Protein AF-0000000076761115 (afdb_homodimer)

Radius of gyration: 20.24 Å; Cα contacts (8 Å, |Δi|>4): 901; chains: 2; bounding box: 53×52×50 Å

InterPro domains:
  IPR000086 NUDIX hydrolase domain [PF00293] (43-155)
  IPR000086 NUDIX hydrolase domain [PS51462] (39-169)
  IPR015797 NUDIX hydrolase-like domain superfamily [SSF55811] (6-174)

pLDDT: mean 96.89, std 3.59, range [75.25, 99.0]

Nearest PDB structures (foldseek):
  5c7q-assembly1_B  TM=9.692E-01  e=3.432E-21  Bdellovibrio bacteriovorus HD100
  5c8l-assembly1_B  TM=9.651E-01  e=1.031E-20  Bdellovibrio bacteriovorus HD100
  8wv3-assembly1_A  TM=9.131E-01  e=1.092E-20  Bacillus methanolicus
  8wv3-assembly1_H  TM=9.300E-01  e=1.658E-19  Bacillus methanolicus
  8wv3-assembly1_E  TM=8.693E-01  e=1.756E-19  Bacillus methanolicus

Sequence (362 aa):
MHLQEKTTGSEKTYQGKVFYVTRDTAELEDGKEVQRDVVHHSGGVCVVPLTEKGTVLMVKQFRYPMQQVTLEIPAGKLEAGEDPADCGRRELREEAGRTCGKYTPLGKLFPTPAYDTEVIHMYLAQELSAPEAQDLDDGEFLDVTELPLEQAVQMVMDGEIPDAKTQIALLKTYVLLQKEQMHLQEKTTGSEKTYQGKVFYVTRDTAELEDGKEVQRDVVHHSGGVCVVPLTEKGTVLMVKQFRYPMQQVTLEIPAGKLEAGEDPADCGRRELREEAGRTCGKYTPLGKLFPTPAYDTEVIHMYLAQELSAPEAQDLDDGEFLDVTELPLEQAVQMVMDGEIPDAKTQIALLKTYVLLQKEQ

Foldseek 3Di:
DPPDKDWPDWDFDADDDFWTWIWTWIQDPVGDIDIAIAIEGQAKEFEFEAEPVQKTKWKWFQDVVVRDTAIAGFMDGDDVPDDRQVRHQVSCCQGFVKHADDKAWLAWDDPCVRHYPYIYTYIYGYRIDPGHDHHDDVPGDIDMDMDHLVVQQVCLVVVRHPDDNRNSNSVSVVVVVVVVD/DPPDKDWPDWDFDADDDFWTWIWTWIQDPVGDIDIAIAIEGQAKEFEFEAEPVQKTKWKWFQDVVVRDTAIAGFMDGDDVPDDRQVRHQVSCCQGFVKHADDKAWLAWDDPCVRHYPYIYTYIYGYRIDPGHDHHDDVPGDIDMDMDHLVVQQVCLVVVRHPDDNRNSNSVSVVVVVVVVD

Solvent-accessible surface area (backbone atoms only — not comparable to full-atom values): 18797 Å² total; per-residue (Å²): 107,84,66,46,68,45,78,80,44,75,41,82,71,44,81,53,93,75,37,34,31,32,50,26,34,30,31,40,63,87,64,50,75,43,80,42,62,31,40,42,40,76,25,29,23,30,32,45,40,34,43,93,88,50,28,29,51,29,30,39,34,50,24,69,51,65,72,41,69,44,60,34,44,37,53,47,72,45,54,93,90,54,54,60,70,59,49,29,51,52,28,34,27,23,61,67,7,29,53,60,75,41,78,43,80,61,39,52,31,23,45,49,41,83,30,28,44,36,42,34,38,34,32,38,31,28,64,52,49,73,83,48,73,61,57,66,58,90,91,56,65,70,46,71,46,75,44,46,44,70,55,54,44,47,36,34,66,70,44,70,30,34,43,33,67,39,40,38,53,47,48,50,51,52,52,55,54,60,72,74,104,106,85,65,46,69,46,78,78,43,76,40,82,72,44,81,54,93,74,37,34,30,30,49,27,35,29,31,41,63,87,64,50,74,43,78,45,60,32,39,43,41,77,25,29,24,30,33,45,41,34,42,94,86,50,29,28,50,29,30,39,34,49,24,68,50,66,72,42,69,42,59,36,44,35,53,45,72,46,54,91,90,54,54,60,69,59,49,29,52,51,27,33,27,23,62,67,6,29,54,60,74,40,78,42,81,60,39,53,30,24,44,50,40,82,32,29,44,36,42,35,38,34,32,38,31,28,63,52,48,71,82,48,74,62,55,68,56,90,91,57,67,71,45,72,48,74,44,45,44,70,57,54,44,47,35,34,68,71,44,71,28,34,43,33,67,38,40,39,54,48,48,50,51,52,53,54,56,60,70,75,104

Structure (mmCIF, N/CA/C/O backbone):
data_AF-0000000076761115-model_v1
#
loop_
_entity.id
_entity.type
_entity.pdbx_description
1 polymer 'Nudix-type nucleoside diphosphatase, YffH/AdpP family'
#
loop_
_atom_site.group_PDB
_atom_site.id
_atom_site.type_symbol
_atom_site.label_atom_id
_atom_site.label_alt_id
_atom_site.label_comp_id
_atom_site.label_asym_id
_atom_site.label_entity_id
_atom_site.label_seq_id
_atom_site.pdbx_PDB_ins_code
_atom_site.Cartn_x
_atom_site.Cartn_y
_atom_site.Cartn_z
_atom_site.occupancy
_atom_site.B_iso_or_equiv
_atom_site.auth_seq_id
_atom_site.auth_comp_id
_atom_site.auth_asym_id
_atom_site.auth_atom_id
_atom_site.pdbx_PDB_model_num
ATOM 1 N N . MET A 1 1 ? -15.984 3.711 24.391 1 75.62 1 MET A N 1
ATOM 2 C CA . MET A 1 1 ? -14.547 3.838 24.156 1 75.62 1 MET A CA 1
ATOM 3 C C . MET A 1 1 ? -14.266 4.621 22.891 1 75.62 1 MET A C 1
ATOM 5 O O . MET A 1 1 ? -15 4.504 21.906 1 75.62 1 MET A O 1
ATOM 9 N N . HIS A 1 2 ? -13.477 5.637 22.844 1 89.19 2 HIS A N 1
ATOM 10 C CA . HIS A 1 2 ? -13.195 6.551 21.75 1 89.19 2 HIS A CA 1
ATOM 11 C C . HIS A 1 2 ? -12.281 5.902 20.703 1 89.19 2 HIS A C 1
ATOM 13 O O . HIS A 1 2 ? -11.281 5.281 21.062 1 89.19 2 HIS A O 1
ATOM 19 N N . LEU A 1 3 ? -12.719 5.973 19.406 1 92.12 3 LEU A N 1
ATOM 20 C CA . LEU A 1 3 ? -11.992 5.367 18.297 1 92.12 3 LEU A CA 1
ATOM 21 C C . LEU A 1 3 ? -11.859 3.861 18.484 1 92.12 3 LEU A C 1
ATOM 23 O O . LEU A 1 3 ? -10.75 3.322 18.469 1 92.12 3 LEU A O 1
ATOM 27 N N . GLN A 1 4 ? -12.938 3.262 18.609 1 92.56 4 GLN A N 1
ATOM 28 C CA . GLN A 1 4 ? -13.031 1.81 18.719 1 92.56 4 GLN A CA 1
ATOM 29 C C . GLN A 1 4 ? -14.359 1.304 18.156 1 92.56 4 GLN A C 1
ATOM 31 O O . GLN A 1 4 ? -15.383 1.971 18.281 1 92.56 4 GLN A O 1
ATOM 36 N N . GLU A 1 5 ? -14.312 0.176 17.531 1 94.56 5 GLU A N 1
ATOM 37 C CA . GLU A 1 5 ? -15.5 -0.55 17.094 1 94.56 5 GLU A CA 1
ATOM 38 C C . GLU A 1 5 ? -15.523 -1.963 17.672 1 94.56 5 GLU A C 1
ATOM 40 O O . GLU A 1 5 ? -14.484 -2.619 17.766 1 94.56 5 GLU A O 1
ATOM 45 N N . LYS A 1 6 ? -16.656 -2.379 18.047 1 95.25 6 LYS A N 1
ATOM 46 C CA . LYS A 1 6 ? -16.812 -3.732 18.562 1 95.25 6 LYS A CA 1
ATOM 47 C C . LYS A 1 6 ? -17.469 -4.648 17.547 1 95.25 6 LYS A C 1
ATOM 49 O O . LYS A 1 6 ? -18.531 -4.328 17 1 95.25 6 LYS A O 1
ATOM 54 N N . THR A 1 7 ? -16.859 -5.777 17.266 1 96.81 7 THR A N 1
ATOM 55 C CA . THR A 1 7 ? -17.469 -6.777 16.391 1 96.81 7 THR A CA 1
ATOM 56 C C . THR A 1 7 ? -18.578 -7.531 17.125 1 96.81 7 THR A C 1
ATOM 58 O O . THR A 1 7 ? -18.344 -8.117 18.188 1 96.81 7 THR A O 1
ATOM 61 N N . THR A 1 8 ? -19.734 -7.535 16.594 1 97.5 8 THR A N 1
ATOM 62 C CA . THR A 1 8 ? -20.859 -8.211 17.234 1 97.5 8 THR A CA 1
ATOM 63 C C . THR A 1 8 ? -21.281 -9.438 16.406 1 97.5 8 THR A C 1
ATOM 65 O O . THR A 1 8 ? -22.078 -10.258 16.875 1 97.5 8 THR A O 1
ATOM 68 N N . GLY A 1 9 ? -20.828 -9.539 15.195 1 97.81 9 GLY A N 1
ATOM 69 C CA . GLY A 1 9 ? -21.078 -10.672 14.32 1 97.81 9 GLY A CA 1
ATOM 70 C C . GLY A 1 9 ? -20.125 -10.742 13.141 1 97.81 9 GLY A C 1
ATOM 71 O O . GLY A 1 9 ? -19.578 -9.727 12.719 1 97.81 9 GLY A O 1
ATOM 72 N N . SER A 1 10 ? -19.906 -11.922 12.68 1 98.06 10 SER A N 1
ATOM 73 C CA . SER A 1 10 ? -19.016 -12.148 11.539 1 98.06 10 SER A CA 1
ATOM 74 C C . SER A 1 10 ? -19.406 -13.398 10.773 1 98.06 10 SER A C 1
ATOM 76 O O . SER A 1 10 ? -19.656 -14.453 11.367 1 98.06 10 SER A O 1
ATOM 78 N N . GLU A 1 11 ? -19.516 -13.188 9.445 1 98 11 GLU A N 1
ATOM 79 C CA . GLU A 1 11 ? -19.844 -14.305 8.57 1 98 11 GLU A CA 1
ATOM 80 C C . GLU A 1 11 ? -18.906 -14.367 7.371 1 98 11 GLU A C 1
ATOM 82 O O . GLU A 1 11 ? -18.734 -13.375 6.664 1 98 11 GLU A O 1
ATOM 87 N N . LYS A 1 12 ? -18.312 -15.57 7.16 1 98.19 12 LYS A N 1
ATOM 88 C CA . LYS A 1 12 ? -17.516 -15.75 5.949 1 98.19 12 LYS A CA 1
ATOM 89 C C . LYS A 1 12 ? -18.406 -15.828 4.715 1 98.19 12 LYS A C 1
ATOM 91 O O . LYS A 1 12 ? -19.203 -16.75 4.578 1 98.19 12 LYS A O 1
ATOM 96 N N . THR A 1 13 ? -18.266 -14.898 3.754 1 97.81 13 THR A N 1
ATOM 97 C CA . THR A 1 13 ? -19.188 -14.773 2.643 1 97.81 13 THR A CA 1
ATOM 98 C C . THR A 1 13 ? -18.516 -15.141 1.324 1 97.81 13 THR A C 1
ATOM 100 O O . THR A 1 13 ? -19.203 -15.375 0.32 1 97.81 13 THR A O 1
ATOM 103 N N . TYR A 1 14 ? -17.219 -15.219 1.281 1 97.62 14 TYR A N 1
ATOM 104 C CA . TYR A 1 14 ? -16.484 -15.586 0.082 1 97.62 14 TYR A CA 1
ATOM 105 C C . TYR A 1 14 ? -15.156 -16.25 0.444 1 97.62 14 TYR A C 1
ATOM 107 O O . TYR A 1 14 ? -14.477 -15.828 1.376 1 97.62 14 TYR A O 1
ATOM 115 N N . GLN A 1 15 ? -14.805 -17.344 -0.252 1 97.31 15 GLN A N 1
ATOM 116 C CA . GLN A 1 15 ? -13.531 -18.047 -0.107 1 97.31 15 GLN A CA 1
ATOM 117 C C . GLN A 1 15 ? -12.789 -18.125 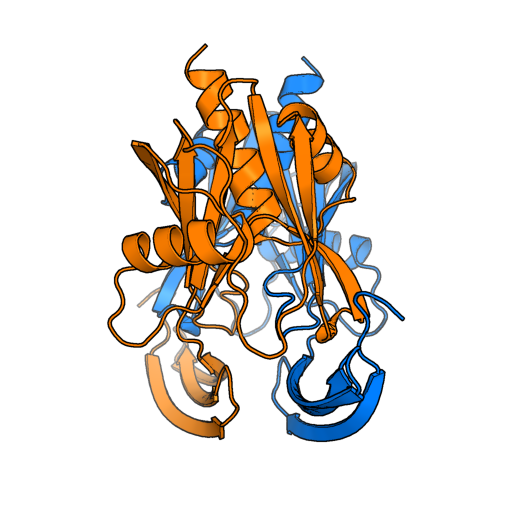-1.437 1 97.31 15 GLN A C 1
ATOM 119 O O . GLN A 1 15 ? -13.203 -18.828 -2.355 1 97.31 15 GLN A O 1
ATOM 124 N N . GLY A 1 16 ? -11.75 -17.328 -1.49 1 95.88 16 GLY A N 1
ATOM 125 C CA . GLY A 1 16 ? -10.883 -17.406 -2.654 1 95.88 16 GLY A CA 1
ATOM 126 C C . GLY A 1 16 ? -9.617 -18.203 -2.406 1 95.88 16 GLY A C 1
ATOM 127 O O . GLY A 1 16 ? -9.469 -18.828 -1.355 1 95.88 16 GLY A O 1
ATOM 128 N N . LYS A 1 17 ? -8.711 -18.219 -3.41 1 92.38 17 LYS A N 1
ATOM 129 C CA . LYS A 1 17 ? -7.461 -18.969 -3.293 1 92.38 17 LYS A CA 1
ATOM 130 C C . LYS A 1 17 ? -6.477 -18.25 -2.375 1 92.38 17 LYS A C 1
ATOM 132 O O . LYS A 1 17 ? -5.781 -18.875 -1.581 1 92.38 17 LYS A O 1
ATOM 137 N N . VAL A 1 18 ? -6.508 -16.891 -2.49 1 93.38 18 VAL A N 1
ATOM 138 C CA . VAL A 1 18 ? -5.441 -16.141 -1.832 1 93.38 18 VAL A CA 1
ATOM 139 C C . VAL A 1 18 ? -6.012 -15.359 -0.657 1 93.38 18 VAL A C 1
ATOM 141 O O . VAL A 1 18 ? -5.273 -14.953 0.244 1 93.38 18 VAL A O 1
ATOM 144 N N . PHE A 1 19 ? -7.348 -15.109 -0.669 1 97.62 19 PHE A N 1
ATOM 145 C CA . PHE A 1 19 ? -8.016 -14.375 0.396 1 97.62 19 PHE A CA 1
ATOM 146 C C . PHE A 1 19 ? -9.453 -14.859 0.576 1 97.62 19 PHE A C 1
ATOM 148 O O . PHE A 1 19 ? -9.977 -15.586 -0.272 1 97.62 19 PHE A O 1
ATOM 155 N N . TYR A 1 20 ? -10.031 -14.508 1.692 1 98.31 20 TYR A N 1
ATOM 156 C CA . TYR A 1 20 ? -11.469 -14.688 1.897 1 98.31 20 TYR A CA 1
ATOM 157 C C . TYR A 1 20 ? -12.102 -13.406 2.436 1 98.31 20 TYR A C 1
ATOM 159 O O . TYR A 1 20 ? -11.406 -12.477 2.834 1 98.31 20 TYR A O 1
ATOM 167 N N . VAL A 1 21 ? -13.445 -13.328 2.344 1 98.75 21 VAL A N 1
ATOM 168 C CA . VAL A 1 21 ? -14.164 -12.125 2.754 1 98.75 21 VAL A CA 1
ATOM 169 C C . VAL A 1 21 ? -15.156 -12.477 3.859 1 98.75 21 VAL A C 1
ATOM 171 O O . VAL A 1 21 ? -15.844 -13.5 3.789 1 98.75 21 VAL A O 1
ATOM 174 N N . THR A 1 22 ? -15.148 -11.656 4.867 1 98.62 22 THR A N 1
ATOM 175 C CA . THR A 1 22 ? -16.219 -11.727 5.859 1 98.62 22 THR A CA 1
ATOM 176 C C . THR A 1 22 ? -17.094 -10.477 5.797 1 98.62 22 THR A C 1
ATOM 178 O O . THR A 1 22 ? -16.625 -9.391 5.453 1 98.62 22 THR A O 1
ATOM 181 N N . ARG A 1 23 ? -18.359 -10.656 6.027 1 98.25 23 ARG A N 1
ATOM 182 C CA . ARG A 1 23 ? -19.297 -9.586 6.34 1 98.25 23 ARG A CA 1
ATOM 183 C C . ARG A 1 23 ? -19.547 -9.5 7.844 1 98.25 23 ARG A C 1
ATOM 185 O O . ARG A 1 23 ? -20.156 -10.398 8.43 1 98.25 23 ARG A O 1
ATOM 192 N N . ASP A 1 24 ? -19.016 -8.453 8.398 1 98.31 24 ASP A N 1
ATOM 193 C CA . ASP A 1 24 ? -19.094 -8.289 9.852 1 98.31 24 ASP A CA 1
ATOM 194 C C . ASP A 1 24 ? -20.141 -7.242 10.227 1 98.31 24 ASP A C 1
ATOM 196 O O . ASP A 1 24 ? -20.484 -6.383 9.414 1 98.31 24 ASP A O 1
ATOM 200 N N . THR A 1 25 ? -20.672 -7.441 11.352 1 98.06 25 THR A N 1
ATOM 201 C CA . THR A 1 25 ? -21.453 -6.395 12.016 1 98.06 25 THR A CA 1
ATOM 202 C C . THR A 1 25 ? -20.641 -5.75 13.133 1 98.06 25 THR A C 1
ATOM 204 O O . THR A 1 25 ? -20.078 -6.445 13.984 1 98.06 25 THR A O 1
ATOM 207 N N . ALA A 1 26 ? -20.531 -4.473 13.086 1 96.75 26 ALA A N 1
ATOM 208 C CA . ALA A 1 26 ? -19.75 -3.734 14.07 1 96.75 26 ALA A CA 1
ATOM 209 C C . ALA A 1 26 ? -20.594 -2.666 14.758 1 96.75 26 ALA A C 1
ATOM 211 O O . ALA A 1 26 ? -21.469 -2.066 14.141 1 96.75 26 ALA A O 1
ATOM 212 N N . GLU A 1 27 ? -20.344 -2.506 16.016 1 96.56 27 GLU A N 1
ATOM 213 C CA . GLU A 1 27 ? -20.922 -1.399 16.781 1 96.56 27 GLU A CA 1
ATOM 214 C C . GLU A 1 27 ? -19.953 -0.225 16.875 1 96.56 27 GLU A C 1
ATOM 216 O O . GLU A 1 27 ? -18.828 -0.375 17.359 1 96.56 27 GLU A O 1
ATOM 221 N N . LEU A 1 28 ? -20.406 0.924 16.391 1 95.38 28 LEU A N 1
ATOM 222 C CA . LEU A 1 28 ? -19.594 2.131 16.422 1 95.38 28 LEU A CA 1
ATOM 223 C C . LEU A 1 28 ? -19.547 2.73 17.828 1 95.38 28 LEU A C 1
ATOM 225 O O . LEU A 1 28 ? -20.203 2.238 18.734 1 95.38 28 LEU A O 1
ATOM 229 N N . GLU A 1 29 ? -18.641 3.705 18 1 92 29 GLU A N 1
ATOM 230 C CA . GLU A 1 29 ? -18.484 4.324 19.312 1 92 29 GLU A CA 1
ATOM 231 C C . GLU A 1 29 ? -19.766 5.016 19.766 1 92 29 GLU A C 1
ATOM 233 O O . GLU A 1 29 ? -20.016 5.148 20.969 1 92 29 GLU A O 1
ATOM 238 N N . ASP A 1 30 ? -20.656 5.383 18.828 1 92.31 30 ASP A N 1
ATOM 239 C CA . ASP A 1 30 ? -21.906 6.059 19.172 1 92.31 30 ASP A CA 1
ATOM 240 C C . ASP A 1 30 ? -23.047 5.055 19.344 1 92.31 30 ASP A C 1
ATOM 242 O O . ASP A 1 30 ? -24.203 5.445 19.516 1 92.31 30 ASP A O 1
ATOM 246 N N . GLY A 1 31 ? -22.719 3.818 19.188 1 92.56 31 GLY A N 1
ATOM 247 C CA . GLY A 1 31 ? -23.703 2.777 19.453 1 92.56 31 GLY A CA 1
ATOM 248 C C . GLY A 1 31 ? -24.375 2.273 18.188 1 92.56 31 GLY A C 1
ATOM 249 O O . GLY A 1 31 ? -25.062 1.241 18.203 1 92.56 31 GLY A O 1
ATOM 250 N N . LYS A 1 32 ? -24.234 2.961 17.047 1 95.12 32 LYS A N 1
ATOM 251 C CA . LYS A 1 32 ? -24.828 2.533 15.789 1 95.12 32 LYS A CA 1
ATOM 252 C C . LYS A 1 32 ? -24.156 1.262 15.266 1 95.12 32 LYS A C 1
ATOM 254 O O . LYS A 1 32 ? -22.953 1.064 15.453 1 95.12 32 LYS A O 1
ATOM 259 N N . GLU A 1 33 ? -25 0.48 14.664 1 96 33 GLU A N 1
ATOM 260 C CA . GLU A 1 33 ? -24.469 -0.726 14.031 1 96 33 GLU A CA 1
ATOM 261 C C . GLU A 1 33 ? -24.219 -0.499 12.547 1 96 33 GLU A C 1
ATOM 263 O O . GLU A 1 33 ? -25.016 0.135 11.859 1 96 33 GLU A O 1
ATOM 268 N N . VAL A 1 34 ? -23.047 -0.995 12.148 1 95.69 34 VAL A N 1
ATOM 269 C CA . VAL A 1 34 ? -22.703 -0.877 10.734 1 95.69 34 VAL A CA 1
ATOM 270 C C . VAL A 1 34 ? -22.172 -2.211 10.219 1 95.69 34 VAL A C 1
ATOM 272 O O . VAL A 1 34 ? -21.797 -3.086 11.008 1 95.69 34 VAL A O 1
ATOM 275 N N . GLN A 1 35 ? -22.297 -2.383 8.945 1 96.44 35 GLN A N 1
ATOM 276 C CA . GLN A 1 35 ? -21.703 -3.535 8.281 1 96.44 35 GLN A CA 1
ATOM 277 C C . GLN A 1 35 ? -20.281 -3.219 7.797 1 96.44 35 GLN A C 1
ATOM 279 O O . GLN A 1 35 ? -20.031 -2.137 7.266 1 96.44 35 GLN A O 1
ATOM 284 N N . ARG A 1 36 ? -19.359 -4.133 8.086 1 97.31 36 ARG A N 1
ATOM 285 C CA . ARG A 1 36 ? -17.984 -4.066 7.602 1 97.31 36 ARG A CA 1
ATOM 286 C C . ARG A 1 36 ? -17.641 -5.266 6.727 1 97.31 36 ARG A C 1
ATOM 288 O O . ARG A 1 36 ? -17.719 -6.41 7.176 1 97.31 36 ARG A O 1
ATOM 295 N N . ASP A 1 37 ? -17.359 -5.016 5.422 1 98.12 37 ASP A N 1
ATOM 296 C CA . ASP A 1 37 ? -16.766 -6.055 4.582 1 98.12 37 ASP A CA 1
ATOM 297 C C . ASP A 1 37 ? -15.242 -6.102 4.758 1 98.12 37 ASP A C 1
ATOM 299 O O . ASP A 1 37 ? -14.555 -5.098 4.566 1 98.12 37 ASP A O 1
ATOM 303 N N . VAL A 1 38 ? -14.742 -7.297 5.117 1 98.69 38 VAL A N 1
ATOM 304 C CA . VAL A 1 38 ? -13.32 -7.402 5.457 1 98.69 38 VAL A CA 1
ATOM 305 C C . VAL A 1 38 ? -12.664 -8.461 4.574 1 98.69 38 VAL A C 1
ATOM 307 O O . VAL A 1 38 ? -13.117 -9.602 4.508 1 98.69 38 VAL A O 1
ATOM 310 N N . VAL A 1 39 ? -11.656 -8.062 3.846 1 98.75 39 VAL A N 1
ATOM 311 C CA . VAL A 1 39 ? -10.781 -8.992 3.143 1 98.75 39 VAL A CA 1
ATOM 312 C C . VAL A 1 39 ? -9.727 -9.539 4.105 1 98.75 39 VAL A C 1
ATOM 314 O O . VAL A 1 39 ? -9.016 -8.766 4.758 1 98.75 39 VAL A O 1
ATOM 317 N N . HIS A 1 40 ? -9.641 -10.844 4.215 1 98.5 40 HIS A N 1
ATOM 318 C CA . HIS A 1 40 ? -8.648 -11.5 5.059 1 98.5 40 HIS A CA 1
ATOM 319 C C . HIS A 1 40 ? -7.551 -12.148 4.223 1 98.5 40 HIS A C 1
ATOM 321 O O . HIS A 1 40 ? -7.836 -12.961 3.34 1 98.5 40 HIS A O 1
ATOM 327 N N . HIS A 1 41 ? -6.379 -11.781 4.441 1 98 41 HIS A N 1
ATOM 328 C CA . HIS A 1 41 ? -5.199 -12.266 3.732 1 98 41 HIS A CA 1
ATOM 329 C C . HIS A 1 41 ? -4.113 -12.703 4.707 1 98 41 HIS A C 1
ATOM 331 O O . HIS A 1 41 ? -3.965 -12.117 5.785 1 98 41 HIS A O 1
ATOM 337 N N . SER A 1 42 ? -3.289 -13.68 4.332 1 96.88 42 SER A N 1
ATOM 338 C CA . SER A 1 42 ? -2.314 -14.281 5.234 1 96.88 42 SER A CA 1
ATOM 339 C C . SER A 1 42 ? -1.097 -13.383 5.418 1 96.88 42 SER A C 1
ATOM 341 O O . SER A 1 42 ? -0.285 -13.602 6.32 1 96.88 42 SER A O 1
ATOM 343 N N . GLY A 1 43 ? -1.021 -12.312 4.605 1 98 43 GLY A N 1
ATOM 344 C CA . GLY A 1 43 ? 0.118 -11.414 4.691 1 98 43 GLY A CA 1
ATOM 345 C C . GLY A 1 43 ? 1.239 -11.781 3.736 1 98 43 GLY A C 1
ATOM 346 O O . GLY A 1 43 ? 1.12 -12.734 2.965 1 98 43 GLY A O 1
ATOM 347 N N . GLY A 1 44 ? 2.236 -10.977 3.707 1 98.5 44 GLY A N 1
ATOM 348 C CA . GLY A 1 44 ? 3.355 -11.195 2.803 1 98.5 44 GLY A CA 1
ATOM 349 C C . GLY A 1 44 ? 4.648 -10.57 3.297 1 98.5 44 GLY A C 1
ATOM 350 O O . GLY A 1 44 ? 4.73 -10.125 4.441 1 98.5 44 GLY A O 1
ATOM 351 N N . VAL A 1 45 ? 5.625 -10.711 2.461 1 98.88 45 VAL A N 1
ATOM 352 C CA . VAL A 1 45 ? 6.953 -10.148 2.699 1 98.88 45 VAL A CA 1
ATOM 353 C C . VAL A 1 45 ? 7.484 -9.523 1.415 1 98.88 45 VAL A C 1
ATOM 355 O O . VAL A 1 45 ? 7.023 -9.844 0.319 1 98.88 45 VAL A O 1
ATOM 358 N N . CYS A 1 46 ? 8.367 -8.555 1.552 1 98.88 46 CYS A N 1
ATOM 359 C CA . CYS A 1 46 ? 9.172 -8.078 0.432 1 98.88 46 CYS A CA 1
ATOM 360 C C . CYS A 1 46 ? 10.594 -7.766 0.876 1 98.88 46 CYS A C 1
ATOM 362 O O . CYS A 1 46 ? 10.844 -7.547 2.062 1 98.88 46 CYS A O 1
ATOM 364 N N . VAL A 1 47 ? 11.508 -7.84 -0.018 1 98.94 47 VAL A N 1
ATOM 365 C CA . VAL A 1 47 ? 12.93 -7.707 0.305 1 98.94 47 VAL A CA 1
ATOM 366 C C . VAL A 1 47 ? 13.602 -6.777 -0.701 1 98.94 47 VAL A C 1
ATOM 368 O O . VAL A 1 47 ? 13.43 -6.934 -1.912 1 98.94 47 VAL A O 1
ATOM 371 N N . VAL A 1 48 ? 14.305 -5.793 -0.218 1 99 48 VAL A N 1
ATOM 372 C CA . VAL A 1 48 ? 15.18 -4.977 -1.054 1 99 48 VAL A CA 1
ATOM 373 C C . VAL A 1 48 ? 16.562 -5.605 -1.125 1 99 48 VAL A C 1
ATOM 375 O O . VAL A 1 48 ? 17.344 -5.5 -0.179 1 99 48 VAL A O 1
ATOM 378 N N . PRO A 1 49 ? 16.875 -6.25 -2.213 1 98.94 49 PRO A N 1
ATOM 379 C CA . PRO A 1 49 ? 18.25 -6.723 -2.377 1 98.94 49 PRO A CA 1
ATOM 380 C C . PRO A 1 49 ? 19.203 -5.625 -2.848 1 98.94 49 PRO A C 1
ATOM 382 O O . PRO A 1 49 ? 19.125 -5.184 -3.996 1 98.94 49 PRO A O 1
ATOM 385 N N . LEU A 1 50 ? 20.078 -5.207 -2.059 1 98.88 50 LEU A N 1
ATOM 386 C CA . LEU A 1 50 ? 21.016 -4.133 -2.361 1 98.88 50 LEU A CA 1
ATOM 387 C C . LEU A 1 50 ? 22.438 -4.676 -2.514 1 98.88 50 LEU A C 1
ATOM 389 O O . LEU A 1 50 ? 22.984 -5.262 -1.577 1 98.88 50 LEU A O 1
ATOM 393 N N . THR A 1 51 ? 23.031 -4.52 -3.662 1 98.5 51 THR A N 1
ATOM 394 C CA . THR A 1 51 ? 24.359 -5.02 -3.941 1 98.5 51 THR A CA 1
ATOM 395 C C . THR A 1 51 ? 25.422 -4.098 -3.346 1 98.5 51 THR A C 1
ATOM 397 O O . THR A 1 51 ? 25.125 -2.975 -2.943 1 98.5 51 THR A O 1
ATOM 400 N N . GLU A 1 52 ? 26.656 -4.516 -3.389 1 97.06 52 GLU A N 1
ATOM 401 C CA . GLU A 1 52 ? 27.766 -3.73 -2.887 1 97.06 52 GLU A CA 1
ATOM 402 C C . GLU A 1 52 ? 28.016 -2.502 -3.76 1 97.06 52 GLU A C 1
ATOM 404 O O . GLU A 1 52 ? 28.578 -1.509 -3.297 1 97.06 52 GLU A O 1
ATOM 409 N N . LYS A 1 53 ? 27.609 -2.564 -5 1 97.19 53 LYS A N 1
ATOM 410 C CA . LYS A 1 53 ? 27.828 -1.462 -5.934 1 97.19 53 LYS A CA 1
ATOM 411 C C . LYS A 1 53 ? 26.719 -0.419 -5.805 1 97.19 53 LYS A C 1
ATOM 413 O O . LYS A 1 53 ? 26.703 0.572 -6.539 1 97.19 53 LYS A O 1
ATOM 418 N N . GLY A 1 54 ? 25.75 -0.634 -4.898 1 98 54 GLY A N 1
ATOM 419 C CA . GLY A 1 54 ?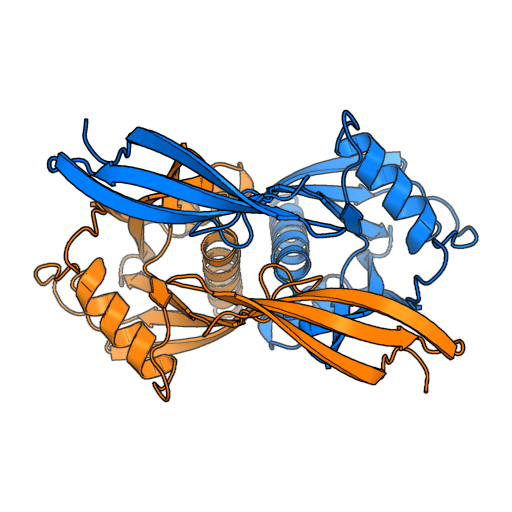 24.672 0.331 -4.691 1 98 54 GLY A CA 1
ATOM 420 C C . GLY A 1 54 ? 23.516 0.148 -5.648 1 98 54 GLY A C 1
ATOM 421 O O . GLY A 1 54 ? 22.734 1.077 -5.871 1 98 54 GLY A O 1
ATOM 422 N N . THR A 1 55 ? 23.484 -1.027 -6.293 1 98.75 55 THR A N 1
ATOM 423 C CA . THR A 1 55 ? 22.359 -1.336 -7.18 1 98.75 55 THR A CA 1
ATOM 424 C C . THR A 1 55 ? 21.359 -2.25 -6.48 1 98.75 55 THR A C 1
ATOM 426 O O . THR A 1 55 ? 21.703 -2.959 -5.535 1 98.75 55 THR A O 1
ATOM 429 N N . VAL A 1 56 ? 20.094 -2.178 -6.867 1 98.94 56 VAL A N 1
ATOM 430 C CA . VAL A 1 56 ? 19.031 -3.023 -6.328 1 98.94 56 VAL A CA 1
ATOM 431 C C . VAL A 1 56 ? 18.562 -4.012 -7.398 1 98.94 56 VAL A C 1
ATOM 433 O O . VAL A 1 56 ? 18.484 -3.662 -8.578 1 98.94 56 VAL A O 1
ATOM 436 N N . LEU A 1 57 ? 18.359 -5.27 -7.047 1 98.81 57 LEU A N 1
ATOM 437 C CA . LEU A 1 57 ? 17.719 -6.258 -7.906 1 98.81 57 LEU A CA 1
ATOM 438 C C . LEU A 1 57 ? 16.203 -6.16 -7.805 1 98.81 57 LEU A C 1
ATOM 440 O O . LEU A 1 57 ? 15.641 -6.207 -6.707 1 98.81 57 LEU A O 1
ATOM 444 N N . MET A 1 58 ? 15.57 -5.98 -8.93 1 98.81 58 MET A N 1
ATOM 445 C CA . MET A 1 58 ? 14.117 -5.84 -8.992 1 98.81 58 MET A CA 1
ATOM 446 C C . MET A 1 58 ? 13.516 -6.852 -9.961 1 98.81 58 MET A C 1
ATOM 448 O O . MET A 1 58 ? 14.25 -7.523 -10.695 1 98.81 58 MET A O 1
ATOM 452 N N . VAL A 1 59 ? 12.242 -7 -9.898 1 98.5 59 VAL A N 1
ATOM 453 C CA . VAL A 1 59 ? 11.562 -7.969 -10.75 1 98.5 59 VAL A CA 1
ATOM 454 C C . VAL A 1 59 ? 10.445 -7.277 -11.539 1 98.5 59 VAL A C 1
ATOM 456 O O . VAL A 1 59 ? 9.766 -6.391 -11.016 1 98.5 59 VAL A O 1
ATOM 459 N N . LYS A 1 60 ? 10.281 -7.562 -12.797 1 98.12 60 LYS A N 1
ATOM 460 C CA . LYS A 1 60 ? 9.133 -7.191 -13.625 1 98.12 60 LYS A CA 1
ATOM 461 C C . LYS A 1 60 ? 8.094 -8.305 -13.648 1 98.12 60 LYS A C 1
ATOM 463 O O . LYS A 1 60 ? 8.414 -9.453 -13.977 1 98.12 60 LYS A O 1
ATOM 468 N N . GLN A 1 61 ? 6.965 -8.047 -13.273 1 96.5 61 GLN A N 1
ATOM 469 C CA . GLN A 1 61 ? 5.902 -9.039 -13.164 1 96.5 61 GLN A CA 1
ATOM 470 C C . GLN A 1 61 ? 4.566 -8.477 -13.641 1 96.5 61 GLN A C 1
ATOM 472 O O . GLN A 1 61 ? 4.234 -7.324 -13.359 1 96.5 61 GLN A O 1
ATOM 477 N N . PHE A 1 62 ? 3.803 -9.328 -14.391 1 97.5 62 PHE A N 1
ATOM 478 C CA . PHE A 1 62 ? 2.455 -8.938 -14.797 1 97.5 62 PHE A CA 1
ATOM 479 C C . PHE A 1 62 ? 1.493 -9.031 -13.617 1 97.5 62 PHE A C 1
ATOM 481 O O . PHE A 1 62 ? 1.396 -10.078 -12.969 1 97.5 62 PHE A O 1
ATOM 488 N N . ARG A 1 63 ? 0.822 -7.973 -13.336 1 97.88 63 ARG A N 1
ATOM 489 C CA . ARG A 1 63 ? -0.187 -7.934 -12.281 1 97.88 63 ARG A CA 1
ATOM 490 C C . ARG A 1 63 ? -1.594 -7.938 -12.875 1 97.88 63 ARG A C 1
ATOM 492 O O . ARG A 1 63 ? -2.066 -6.914 -13.367 1 97.88 63 ARG A O 1
ATOM 499 N N . TYR A 1 64 ? -2.229 -8.992 -12.688 1 97.56 64 TYR A N 1
ATOM 500 C CA . TYR A 1 64 ? -3.473 -9.297 -13.383 1 97.56 64 TYR A CA 1
ATOM 501 C C . TYR A 1 64 ? -4.539 -8.25 -13.07 1 97.56 64 TYR A C 1
ATOM 503 O O . TYR A 1 64 ? -5.172 -7.707 -13.984 1 97.56 64 TYR A O 1
ATOM 511 N N . PRO A 1 65 ? -4.777 -7.855 -11.797 1 98.38 65 PRO A N 1
ATOM 512 C CA . PRO A 1 65 ? -5.824 -6.863 -11.531 1 98.38 65 PRO A CA 1
ATOM 513 C C . PRO A 1 65 ? -5.578 -5.539 -12.258 1 98.38 65 PRO A C 1
ATOM 515 O O . PRO A 1 65 ? -6.531 -4.852 -12.633 1 98.38 65 PRO A O 1
ATOM 518 N N . MET A 1 66 ? -4.316 -5.254 -12.438 1 98.25 66 MET A N 1
ATOM 519 C CA . MET A 1 66 ? -3.941 -3.961 -13 1 98.25 66 MET A CA 1
ATOM 520 C C . MET A 1 66 ? -3.752 -4.059 -14.508 1 98.25 66 MET A C 1
ATOM 522 O O . MET A 1 66 ? -3.584 -3.045 -15.188 1 98.25 66 MET A O 1
ATOM 526 N N . GLN A 1 67 ? -3.684 -5.273 -15.023 1 97.62 67 GLN A N 1
ATOM 527 C CA . GLN A 1 67 ? -3.498 -5.57 -16.438 1 97.62 67 GLN A CA 1
ATOM 528 C C . GLN A 1 67 ? -2.285 -4.832 -17 1 97.62 67 GLN A C 1
ATOM 530 O O . GLN A 1 67 ? -2.367 -4.215 -18.062 1 97.62 67 GLN A O 1
ATOM 535 N N . GLN A 1 68 ? -1.211 -4.848 -16.281 1 97.94 68 GLN A N 1
ATOM 536 C CA . GLN A 1 68 ? 0.053 -4.25 -16.688 1 97.94 68 GLN A CA 1
ATOM 537 C C . GLN A 1 68 ? 1.233 -4.91 -15.984 1 97.94 68 GLN A C 1
ATOM 539 O O . GLN A 1 68 ? 1.064 -5.531 -14.93 1 97.94 68 GLN A O 1
ATOM 544 N N . VAL A 1 69 ? 2.373 -4.766 -16.609 1 98.19 69 VAL A N 1
ATOM 545 C CA . VAL A 1 69 ? 3.619 -5.172 -15.969 1 98.19 69 VAL A CA 1
ATOM 546 C C . VAL A 1 69 ? 4.086 -4.082 -15.008 1 98.19 69 VAL A C 1
ATOM 548 O O . VAL A 1 69 ? 4.059 -2.896 -15.344 1 98.19 69 VAL A O 1
ATOM 551 N N . THR A 1 70 ? 4.414 -4.457 -13.82 1 98.44 70 THR A N 1
ATOM 552 C CA . THR A 1 70 ? 4.98 -3.533 -12.844 1 98.44 70 THR A CA 1
ATOM 553 C C . THR A 1 70 ? 6.422 -3.91 -12.516 1 98.44 70 THR A C 1
ATOM 555 O O . THR A 1 70 ? 6.805 -5.078 -12.625 1 98.44 70 THR A O 1
ATOM 558 N N . LEU A 1 71 ? 7.191 -2.928 -12.219 1 98.81 71 LEU A N 1
ATOM 559 C CA . LEU A 1 71 ? 8.523 -3.113 -11.656 1 98.81 71 LEU A CA 1
ATOM 560 C C . LEU A 1 71 ? 8.477 -3.111 -10.133 1 98.81 71 LEU A C 1
ATOM 562 O O . LEU A 1 71 ? 8.008 -2.143 -9.523 1 98.81 71 LEU A O 1
ATOM 566 N N . GLU A 1 72 ? 8.93 -4.246 -9.516 1 98.88 72 GLU A N 1
ATOM 567 C CA . GLU A 1 72 ? 8.789 -4.441 -8.078 1 98.88 72 GLU A CA 1
ATOM 568 C C . GLU A 1 72 ? 10.078 -4.98 -7.465 1 98.88 72 GLU A C 1
ATOM 570 O O . GLU A 1 72 ? 11.016 -5.328 -8.18 1 98.88 72 GLU A O 1
ATOM 575 N N . ILE A 1 73 ? 10.117 -4.992 -6.137 1 98.94 73 ILE A N 1
ATOM 576 C CA . ILE A 1 73 ? 11.133 -5.766 -5.434 1 98.94 73 ILE A CA 1
ATOM 577 C C . ILE A 1 73 ? 10.609 -7.176 -5.164 1 98.94 73 ILE A C 1
ATOM 579 O O . ILE A 1 73 ? 9.398 -7.402 -5.148 1 98.94 73 ILE A O 1
ATOM 583 N N . PRO A 1 74 ? 11.539 -8.156 -5.008 1 98.75 74 PRO A N 1
ATOM 584 C CA . PRO A 1 74 ? 11.094 -9.516 -4.703 1 98.75 74 PRO A CA 1
ATOM 585 C C . PRO A 1 74 ? 10.141 -9.578 -3.514 1 98.75 74 PRO A C 1
ATOM 587 O O . PRO A 1 74 ? 10.328 -8.852 -2.529 1 98.75 74 PRO A O 1
ATOM 590 N N . ALA A 1 75 ? 9.164 -10.375 -3.633 1 98.56 75 ALA A N 1
ATOM 591 C CA . ALA A 1 75 ? 8.125 -10.477 -2.613 1 98.56 75 ALA A CA 1
ATOM 592 C C . ALA A 1 75 ? 7.43 -11.836 -2.666 1 98.56 75 ALA A C 1
ATOM 594 O O . ALA A 1 75 ? 7.633 -12.609 -3.607 1 98.56 75 ALA A O 1
ATOM 595 N N . GLY A 1 76 ? 6.617 -12.133 -1.617 1 97.5 76 GLY A N 1
ATOM 596 C CA . GLY A 1 76 ? 5.859 -13.367 -1.597 1 97.5 76 GLY A CA 1
ATOM 597 C C . GLY A 1 76 ? 4.852 -13.438 -0.463 1 97.5 76 GLY A C 1
ATOM 598 O O . GLY A 1 76 ? 4.895 -12.617 0.458 1 97.5 76 GLY A O 1
ATOM 599 N N . LYS A 1 77 ? 3.998 -14.453 -0.552 1 96.75 77 LYS A N 1
ATOM 600 C CA . LYS A 1 77 ? 2.967 -14.672 0.457 1 96.75 77 LYS A 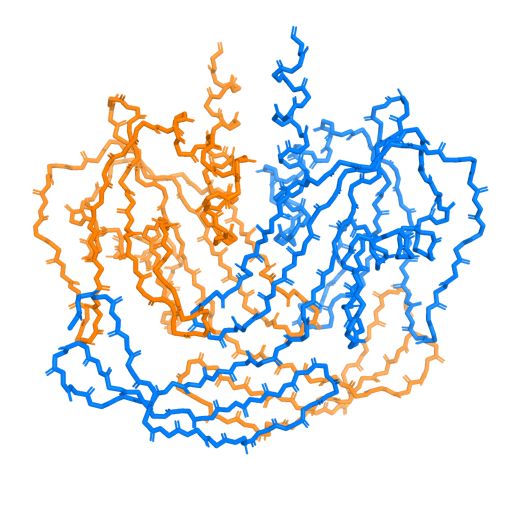CA 1
ATOM 601 C C . LYS A 1 77 ? 3.502 -15.508 1.62 1 96.75 77 LYS A C 1
ATOM 603 O O . LYS A 1 77 ? 4.289 -16.438 1.418 1 96.75 77 LYS A O 1
ATOM 608 N N . LEU A 1 78 ? 3.008 -15.125 2.797 1 97.62 78 LEU A N 1
ATOM 609 C CA . LEU A 1 78 ? 3.336 -15.93 3.973 1 97.62 78 LEU A CA 1
ATOM 610 C C . LEU A 1 78 ? 2.561 -17.234 3.971 1 97.62 78 LEU A C 1
ATOM 612 O O . LEU A 1 78 ? 1.352 -17.25 3.727 1 97.62 78 LEU A O 1
ATOM 616 N N . GLU A 1 79 ? 3.207 -18.281 4.184 1 93.56 79 GLU A N 1
ATOM 617 C CA . GLU A 1 79 ? 2.547 -19.547 4.504 1 93.56 79 GLU A CA 1
ATOM 618 C C . GLU A 1 79 ? 2.105 -19.578 5.965 1 93.56 79 GLU A C 1
ATOM 620 O O . GLU A 1 79 ? 2.615 -18.828 6.793 1 93.56 79 GLU A O 1
ATOM 625 N N . ALA A 1 80 ? 1.172 -20.469 6.242 1 91.88 80 ALA A N 1
ATOM 626 C CA . ALA A 1 80 ? 0.673 -20.562 7.609 1 91.88 80 ALA A CA 1
ATOM 627 C C . ALA A 1 80 ? 1.803 -20.891 8.586 1 91.88 80 ALA A C 1
ATOM 629 O O . ALA A 1 80 ? 2.525 -21.875 8.398 1 91.88 80 ALA A O 1
ATOM 630 N N . GLY A 1 81 ? 2.004 -20 9.586 1 93.88 81 GLY A N 1
ATOM 631 C CA . GLY A 1 81 ? 2.973 -20.25 10.641 1 93.88 81 GLY A CA 1
ATOM 632 C C . GLY A 1 81 ? 4.391 -19.891 10.25 1 93.88 81 GLY A C 1
ATOM 633 O O . GLY A 1 81 ? 5.316 -20 11.055 1 93.88 81 GLY A O 1
ATOM 634 N N . GLU A 1 82 ? 4.578 -19.453 9.047 1 96.88 82 GLU A N 1
ATOM 635 C CA . GLU A 1 82 ? 5.922 -19.125 8.57 1 96.88 82 GLU A CA 1
ATOM 636 C C . GLU A 1 82 ? 6.43 -17.828 9.195 1 96.88 82 GLU A C 1
ATOM 638 O O . GLU A 1 82 ? 5.684 -16.859 9.305 1 96.88 82 GLU A O 1
ATOM 643 N N . ASP A 1 83 ? 7.676 -17.859 9.648 1 98.25 83 ASP A N 1
ATOM 644 C CA . ASP A 1 83 ? 8.328 -16.625 10.078 1 98.25 83 ASP A CA 1
ATOM 645 C C . ASP A 1 83 ? 8.547 -15.688 8.898 1 98.25 83 ASP A C 1
ATOM 647 O O . ASP A 1 83 ? 9.086 -16.094 7.863 1 98.25 83 ASP A O 1
ATOM 651 N N . PRO A 1 84 ? 8.141 -14.445 9.023 1 98.62 84 PRO A N 1
ATOM 652 C CA . PRO A 1 84 ? 8.258 -13.516 7.902 1 98.62 84 PRO A CA 1
ATOM 653 C C . PRO A 1 84 ? 9.695 -13.375 7.398 1 98.62 84 PRO A C 1
ATOM 655 O O . PRO A 1 84 ? 9.922 -13.273 6.191 1 98.62 84 PRO A O 1
ATOM 658 N N . ALA A 1 85 ? 10.641 -13.32 8.312 1 98.75 85 ALA A N 1
ATOM 659 C CA . ALA A 1 85 ? 12.039 -13.203 7.906 1 98.75 85 ALA A CA 1
ATOM 660 C C . ALA A 1 85 ? 12.461 -14.398 7.055 1 98.75 85 ALA A C 1
ATOM 662 O O . ALA A 1 85 ? 13.148 -14.242 6.047 1 98.75 85 ALA A O 1
ATOM 663 N N . ASP A 1 86 ? 12.07 -15.562 7.469 1 98.62 86 ASP A N 1
ATOM 664 C CA . ASP A 1 86 ? 12.367 -16.781 6.711 1 98.62 86 ASP A CA 1
ATOM 665 C C . ASP A 1 86 ? 11.688 -16.75 5.344 1 98.62 86 ASP A C 1
ATOM 667 O O . ASP A 1 86 ? 12.289 -17.141 4.34 1 98.62 86 ASP A O 1
ATOM 671 N N . CYS A 1 87 ? 10.461 -16.344 5.285 1 98.5 87 CYS A N 1
ATOM 672 C CA . CYS A 1 87 ? 9.734 -16.219 4.027 1 98.5 87 CYS A CA 1
ATOM 673 C C . CYS A 1 87 ? 10.461 -15.273 3.074 1 98.5 87 CYS A C 1
ATOM 675 O O . CYS A 1 87 ? 10.609 -15.578 1.889 1 98.5 87 CYS A O 1
ATOM 677 N N . GLY A 1 88 ? 10.914 -14.109 3.619 1 98.69 88 GLY A N 1
ATOM 678 C CA . GLY A 1 88 ? 11.633 -13.141 2.799 1 98.69 88 GLY A CA 1
ATOM 679 C C . GLY A 1 88 ? 12.906 -13.695 2.201 1 98.69 88 GLY A C 1
ATOM 680 O O . GLY A 1 88 ? 13.203 -13.469 1.026 1 98.69 88 GLY A O 1
ATOM 681 N N . ARG A 1 89 ? 13.625 -14.43 3.01 1 98.5 89 ARG A N 1
ATOM 682 C CA . ARG A 1 89 ? 14.852 -15.039 2.523 1 98.5 89 ARG A CA 1
ATOM 683 C C . ARG A 1 89 ? 14.562 -16.078 1.451 1 98.5 89 ARG A C 1
ATOM 685 O O . ARG A 1 89 ? 15.297 -16.188 0.466 1 98.5 89 ARG A O 1
ATOM 692 N N . ARG A 1 90 ? 13.547 -16.875 1.71 1 97.81 90 ARG A N 1
ATOM 693 C CA . ARG A 1 90 ? 13.125 -17.859 0.719 1 97.81 90 ARG A CA 1
ATOM 694 C C . ARG A 1 90 ? 12.75 -17.188 -0.599 1 97.81 90 ARG A C 1
ATOM 696 O O . ARG A 1 90 ? 13.219 -17.594 -1.664 1 97.81 90 ARG A O 1
ATOM 703 N N . GLU A 1 91 ? 11.938 -16.125 -0.576 1 98.31 91 GLU A N 1
ATOM 704 C CA . GLU A 1 91 ? 11.5 -15.414 -1.774 1 98.31 91 GLU A CA 1
ATOM 705 C C . GLU A 1 91 ? 12.672 -14.742 -2.479 1 98.31 91 GLU A C 1
ATOM 707 O O . GLU A 1 91 ? 12.703 -14.656 -3.707 1 98.31 91 GLU A O 1
ATOM 712 N N . LEU A 1 92 ? 13.609 -14.164 -1.682 1 98.69 92 LEU A N 1
ATOM 713 C CA . LEU A 1 92 ? 14.82 -13.578 -2.24 1 98.69 92 LEU A CA 1
ATOM 714 C C . LEU A 1 92 ? 15.578 -14.594 -3.082 1 98.69 92 LEU A C 1
ATOM 716 O O . LEU A 1 92 ? 16 -14.297 -4.199 1 98.69 92 LEU A O 1
ATOM 720 N N . ARG A 1 93 ? 15.758 -15.773 -2.555 1 98.12 93 ARG A N 1
ATOM 721 C CA . ARG A 1 93 ? 16.453 -16.844 -3.26 1 98.12 93 ARG A CA 1
ATOM 722 C C . ARG A 1 93 ? 15.664 -17.281 -4.492 1 98.12 93 ARG A C 1
ATOM 724 O O . ARG A 1 93 ? 16.234 -17.422 -5.578 1 98.12 93 ARG A O 1
ATOM 731 N N . GLU A 1 94 ? 14.375 -17.516 -4.371 1 98 94 GLU A N 1
ATOM 732 C CA . GLU A 1 94 ? 13.539 -18.047 -5.445 1 98 94 GLU A CA 1
ATOM 733 C C . GLU A 1 94 ? 13.414 -17.047 -6.594 1 98 94 GLU A C 1
ATOM 735 O O . GLU A 1 94 ? 13.5 -17.422 -7.766 1 98 94 GLU A O 1
ATOM 740 N N . GLU A 1 95 ? 13.234 -15.766 -6.312 1 98.06 95 GLU A N 1
ATOM 741 C CA . GLU A 1 95 ? 12.891 -14.797 -7.352 1 98.06 95 GLU A CA 1
ATOM 742 C C . GLU A 1 95 ? 14.133 -14.078 -7.863 1 98.06 95 GLU A C 1
ATOM 744 O O . GLU A 1 95 ? 14.227 -13.75 -9.047 1 98.06 95 GLU A O 1
ATOM 749 N N . ALA A 1 96 ? 15.102 -13.75 -6.992 1 97.88 96 ALA A N 1
ATOM 750 C CA . ALA A 1 96 ? 16.266 -12.953 -7.387 1 97.88 96 ALA A CA 1
ATOM 751 C C . ALA A 1 96 ? 17.516 -13.828 -7.5 1 97.88 96 ALA A C 1
ATOM 753 O O . ALA A 1 96 ? 18.547 -13.375 -7.988 1 97.88 96 ALA A O 1
ATOM 754 N N . GLY A 1 97 ? 17.422 -15.125 -7.078 1 97.88 97 GLY A N 1
ATOM 755 C CA . GLY A 1 97 ? 18.562 -16.016 -7.129 1 97.88 97 GLY A CA 1
ATOM 756 C C . GLY A 1 97 ? 19.719 -15.578 -6.238 1 97.88 97 GLY A C 1
ATOM 757 O O . GLY A 1 97 ? 20.875 -15.656 -6.633 1 97.88 97 GLY A O 1
ATOM 758 N N . ARG A 1 98 ? 19.375 -15.008 -5.117 1 98.38 98 ARG A N 1
ATOM 759 C CA . ARG A 1 98 ? 20.391 -14.508 -4.207 1 98.38 98 ARG A CA 1
ATOM 760 C C . ARG A 1 98 ? 20.109 -14.945 -2.771 1 98.38 98 ARG A C 1
ATOM 762 O O . ARG A 1 98 ? 18.953 -15.172 -2.402 1 98.38 98 ARG A O 1
ATOM 769 N N . THR A 1 99 ? 21.094 -15.078 -1.991 1 98.44 99 THR A N 1
ATOM 770 C CA . THR A 1 99 ? 21.047 -15.047 -0.534 1 98.44 99 THR A CA 1
ATOM 771 C C . THR A 1 99 ? 21.781 -13.82 0.002 1 98.44 99 THR A C 1
ATOM 773 O O . THR A 1 99 ? 22.297 -13.016 -0.771 1 98.44 99 THR A O 1
ATOM 776 N N . CYS A 1 100 ? 21.797 -13.648 1.371 1 98.62 100 CYS A N 1
ATOM 777 C CA . CYS A 1 100 ? 22.406 -12.43 1.891 1 98.62 100 CYS A CA 1
ATOM 778 C C . CYS A 1 100 ? 23.109 -12.703 3.217 1 98.62 100 CYS A C 1
ATOM 780 O O . CYS A 1 100 ? 22.75 -13.641 3.934 1 98.62 100 CYS A O 1
ATOM 782 N N . GLY A 1 101 ? 24.094 -11.93 3.471 1 98.62 101 GLY A N 1
ATOM 783 C CA . GLY A 1 101 ? 24.844 -12.023 4.715 1 98.62 101 GLY A CA 1
ATOM 784 C C . GLY A 1 101 ? 24.344 -11.062 5.781 1 98.62 101 GLY A C 1
ATOM 785 O O . GLY A 1 101 ? 24.594 -11.266 6.969 1 98.62 101 GLY A O 1
ATOM 786 N N . LYS A 1 102 ? 23.719 -9.992 5.453 1 98.69 102 LYS A N 1
ATOM 787 C CA . LYS A 1 102 ? 23.125 -9 6.336 1 98.69 102 LYS A CA 1
ATOM 788 C C . LYS A 1 102 ? 21.656 -8.766 5.98 1 98.69 102 LYS A C 1
ATOM 790 O O . LYS A 1 102 ? 21.328 -8.523 4.816 1 98.69 102 LYS A O 1
ATOM 795 N N . TYR A 1 103 ? 20.828 -8.922 6.914 1 98.75 103 TYR A N 1
ATOM 796 C CA . TYR A 1 103 ? 19.375 -8.859 6.75 1 98.75 103 TYR A CA 1
ATOM 797 C C . TYR A 1 103 ? 18.75 -7.938 7.785 1 98.75 103 TYR A C 1
ATOM 799 O O . TYR A 1 103 ? 18.688 -8.273 8.969 1 98.75 103 TYR A O 1
ATOM 807 N N . THR A 1 104 ? 18.266 -6.73 7.363 1 98.75 104 THR A N 1
ATOM 808 C CA . THR A 1 104 ? 17.781 -5.68 8.258 1 98.75 104 THR A CA 1
ATOM 809 C C . THR A 1 104 ? 16.281 -5.477 8.102 1 98.75 104 THR A C 1
ATOM 811 O O . THR A 1 104 ? 15.789 -5.27 6.988 1 98.75 104 THR A O 1
ATOM 814 N N . PRO A 1 105 ? 15.5 -5.594 9.188 1 98.81 105 PRO A N 1
ATOM 815 C CA . PRO A 1 105 ? 14.07 -5.27 9.094 1 98.81 105 PRO A CA 1
ATOM 816 C C . PRO A 1 105 ? 13.828 -3.807 8.727 1 98.81 105 PRO A C 1
ATOM 818 O O . PRO A 1 105 ? 14.516 -2.916 9.234 1 98.81 105 PRO A O 1
ATOM 821 N N . LEU A 1 106 ? 12.898 -3.566 7.82 1 98.88 106 LEU A N 1
ATOM 822 C CA . LEU A 1 106 ? 12.508 -2.215 7.434 1 98.88 106 LEU A CA 1
ATOM 823 C C . LEU A 1 106 ? 11.125 -1.872 7.98 1 98.88 106 LEU A C 1
ATOM 825 O O . LEU A 1 106 ? 10.578 -0.811 7.672 1 98.88 106 LEU A O 1
ATOM 829 N N . GLY A 1 107 ? 10.531 -2.787 8.781 1 98.75 107 GLY A N 1
ATOM 830 C CA . GLY A 1 107 ? 9.203 -2.58 9.328 1 98.75 107 GLY A CA 1
ATOM 831 C C . GLY A 1 107 ? 8.117 -3.283 8.539 1 98.75 107 GLY A C 1
ATOM 832 O O . GLY A 1 107 ? 8.391 -4.25 7.828 1 98.75 107 GLY A O 1
ATOM 833 N N . LYS A 1 108 ? 6.84 -2.875 8.781 1 98.88 108 LYS A N 1
ATOM 834 C CA . LYS A 1 108 ? 5.672 -3.457 8.125 1 98.88 108 LYS A CA 1
ATOM 835 C C . LYS A 1 108 ? 4.801 -2.375 7.492 1 98.88 108 LYS A C 1
ATOM 837 O O . LYS A 1 108 ? 4.945 -1.191 7.805 1 98.88 108 LYS A O 1
ATOM 842 N N . LEU A 1 109 ? 4.008 -2.766 6.559 1 98.94 109 LEU A N 1
ATOM 843 C CA . LEU A 1 109 ? 3.002 -1.862 6.012 1 98.94 109 LEU A CA 1
ATOM 844 C C . LEU A 1 109 ? 1.639 -2.543 5.945 1 98.94 109 LEU A C 1
ATOM 846 O O . LEU A 1 109 ? 1.556 -3.766 5.812 1 98.94 109 LEU A O 1
ATOM 850 N N . PHE A 1 110 ? 0.599 -1.756 6.191 1 98.94 110 PHE A N 1
ATOM 851 C CA . PHE A 1 110 ? -0.791 -2.092 5.902 1 98.94 110 PHE A CA 1
ATOM 852 C C . PHE A 1 110 ? -1.206 -1.556 4.535 1 98.94 110 PHE A C 1
ATOM 854 O O . PHE A 1 110 ? -1.395 -0.349 4.371 1 98.94 110 PHE A O 1
ATOM 861 N N . PRO A 1 111 ? -1.335 -2.383 3.549 1 98.75 111 PRO A N 1
ATOM 862 C CA . PRO A 1 111 ? -1.603 -1.857 2.207 1 98.75 111 PRO A CA 1
ATOM 863 C C . PRO A 1 111 ? -2.91 -1.072 2.131 1 98.75 111 PRO A C 1
ATOM 865 O O . PRO A 1 111 ? -2.961 -0.01 1.506 1 98.75 111 PRO A O 1
ATOM 868 N N . THR A 1 112 ? -3.98 -1.592 2.656 1 98.06 112 THR A N 1
ATOM 869 C CA . THR A 1 112 ? -5.297 -0.965 2.643 1 98.06 112 THR A CA 1
ATOM 870 C C . THR A 1 112 ? -6.066 -1.289 3.92 1 98.06 112 THR A C 1
ATOM 872 O O . THR A 1 112 ? -6.996 -2.098 3.904 1 98.06 112 THR A O 1
ATOM 875 N N . PRO A 1 113 ? -5.734 -0.605 4.992 1 98.06 113 PRO A N 1
ATOM 876 C CA . PRO A 1 113 ? -6.262 -0.983 6.305 1 98.06 113 PRO A CA 1
ATOM 877 C C . PRO A 1 113 ? -7.75 -0.681 6.453 1 98.06 113 PRO A C 1
ATOM 879 O O . PRO A 1 113 ? -8.367 -1.056 7.453 1 98.06 113 PRO A O 1
ATOM 882 N N . ALA A 1 114 ? -8.367 -0.059 5.48 1 97 114 ALA A N 1
ATOM 883 C CA . ALA A 1 114 ? -9.797 0.263 5.543 1 97 114 ALA A CA 1
ATOM 884 C C . ALA A 1 114 ? -10.648 -0.999 5.445 1 97 114 ALA A C 1
ATOM 886 O O . ALA A 1 114 ? -11.758 -1.046 5.973 1 97 114 ALA A O 1
ATOM 887 N N . TYR A 1 115 ? -10.125 -2.096 4.781 1 98.31 115 TYR A N 1
ATOM 888 C CA . TYR A 1 115 ? -11 -3.246 4.59 1 98.31 115 TYR A CA 1
ATOM 889 C C . TYR A 1 115 ? -10.195 -4.531 4.461 1 98.31 115 TYR A C 1
ATOM 891 O O . TYR A 1 115 ? -10.75 -5.598 4.191 1 98.31 115 TYR A O 1
ATOM 899 N N . ASP A 1 116 ? -8.938 -4.469 4.578 1 98.62 116 ASP A N 1
ATOM 900 C CA . ASP A 1 116 ? -8.047 -5.594 4.332 1 98.62 116 ASP A CA 1
ATOM 901 C C . ASP A 1 116 ? -7.141 -5.852 5.535 1 98.62 116 ASP A C 1
ATOM 903 O O . ASP A 1 116 ? -6.555 -4.918 6.09 1 98.62 116 ASP A O 1
ATOM 907 N N . THR A 1 117 ? -6.949 -7.129 5.957 1 98.56 117 THR A N 1
ATOM 908 C CA . THR A 1 117 ? -6.148 -7.477 7.125 1 98.56 117 THR A CA 1
ATOM 909 C C . THR A 1 117 ? -4.695 -7.719 6.73 1 98.56 117 THR A C 1
ATOM 911 O O . THR A 1 117 ? -3.854 -8 7.586 1 98.56 117 THR A O 1
ATOM 914 N N . GLU A 1 118 ? -4.348 -7.637 5.52 1 98.56 118 GLU A N 1
ATOM 915 C CA . GLU A 1 118 ? -3.018 -7.973 5.023 1 98.56 118 GLU A CA 1
ATOM 916 C C . GLU A 1 118 ? -1.945 -7.121 5.699 1 98.56 118 GLU A C 1
ATOM 918 O O . GLU A 1 118 ? -2.098 -5.906 5.824 1 98.56 118 GLU A O 1
ATOM 923 N N . VAL A 1 119 ? -0.885 -7.77 6.16 1 98.81 119 VAL A N 1
ATOM 924 C CA . VAL A 1 119 ? 0.337 -7.145 6.648 1 98.81 119 VAL A CA 1
ATOM 925 C C . VAL A 1 119 ? 1.527 -7.602 5.812 1 98.81 119 VAL A C 1
ATOM 927 O O . VAL A 1 119 ? 1.717 -8.805 5.598 1 98.81 119 VAL A O 1
ATOM 930 N N . ILE A 1 120 ? 2.293 -6.691 5.25 1 98.94 120 ILE A N 1
ATOM 931 C CA . ILE A 1 120 ? 3.498 -7.027 4.5 1 98.94 120 ILE A CA 1
ATOM 932 C C . ILE A 1 120 ? 4.734 -6.617 5.297 1 98.94 120 ILE A C 1
ATOM 934 O O . ILE A 1 120 ? 4.867 -5.457 5.691 1 98.94 120 ILE A O 1
ATOM 938 N N . HIS A 1 121 ? 5.578 -7.527 5.539 1 98.94 121 HIS A N 1
ATOM 939 C CA . HIS A 1 121 ? 6.84 -7.289 6.238 1 98.94 121 HIS A CA 1
ATOM 940 C C . HIS A 1 121 ? 7.961 -6.965 5.254 1 98.94 121 HIS A C 1
ATOM 942 O O . HIS A 1 121 ? 8.078 -7.602 4.207 1 98.94 121 HIS A O 1
ATOM 948 N N . MET A 1 122 ? 8.773 -6 5.57 1 98.94 122 MET A N 1
ATOM 949 C CA . MET A 1 122 ? 9.781 -5.523 4.633 1 98.94 122 MET A CA 1
ATOM 950 C C . MET A 1 122 ? 11.188 -5.723 5.195 1 98.94 122 MET A C 1
ATOM 952 O O . MET A 1 122 ? 11.422 -5.512 6.387 1 98.94 122 MET A O 1
ATOM 956 N N . TYR A 1 123 ? 12.109 -6.031 4.34 1 98.94 123 TYR A N 1
ATOM 957 C CA . TYR A 1 123 ? 13.492 -6.254 4.754 1 98.94 123 TYR A CA 1
ATOM 958 C C . TYR A 1 123 ? 14.469 -5.676 3.734 1 98.94 123 TYR A C 1
ATOM 960 O O . TYR A 1 123 ? 14.141 -5.566 2.549 1 98.94 123 TYR A O 1
ATOM 968 N N . LEU A 1 124 ? 15.594 -5.324 4.184 1 98.94 124 LEU A N 1
ATOM 969 C CA . LEU A 1 124 ? 16.766 -4.965 3.389 1 98.94 124 LEU A CA 1
ATOM 970 C C . LEU A 1 124 ? 17.812 -6.066 3.443 1 98.94 124 LEU A C 1
ATOM 972 O O . LEU A 1 124 ? 18.234 -6.469 4.527 1 98.94 124 LEU A O 1
ATOM 976 N N . ALA A 1 125 ? 18.125 -6.609 2.326 1 98.94 125 ALA A N 1
ATOM 977 C CA . ALA A 1 125 ? 19.172 -7.633 2.217 1 98.94 125 ALA A CA 1
ATOM 978 C C . ALA A 1 125 ? 20.453 -7.047 1.647 1 98.94 125 ALA A C 1
ATOM 980 O O . ALA A 1 125 ? 20.469 -6.488 0.546 1 98.94 125 ALA A O 1
ATOM 981 N N . GLN A 1 126 ? 21.516 -7.164 2.322 1 98.81 126 GLN A N 1
ATOM 982 C CA . GLN A 1 126 ? 22.844 -6.711 1.908 1 98.81 126 GLN A CA 1
ATOM 983 C C . GLN A 1 126 ? 23.859 -7.848 1.978 1 98.81 126 GLN A C 1
ATOM 985 O O . GLN A 1 126 ? 23.562 -8.914 2.521 1 98.81 126 GLN A O 1
ATOM 990 N N . GLU A 1 127 ? 25.109 -7.59 1.406 1 98.62 127 GLU A N 1
ATOM 991 C CA . GLU A 1 127 ? 26.109 -8.648 1.282 1 98.62 127 GLU A CA 1
ATOM 992 C C . GLU A 1 127 ? 25.547 -9.852 0.538 1 98.62 127 GLU A C 1
ATOM 994 O O . GLU A 1 127 ? 25.609 -10.984 1.029 1 98.62 127 GLU A O 1
ATOM 999 N N . LEU A 1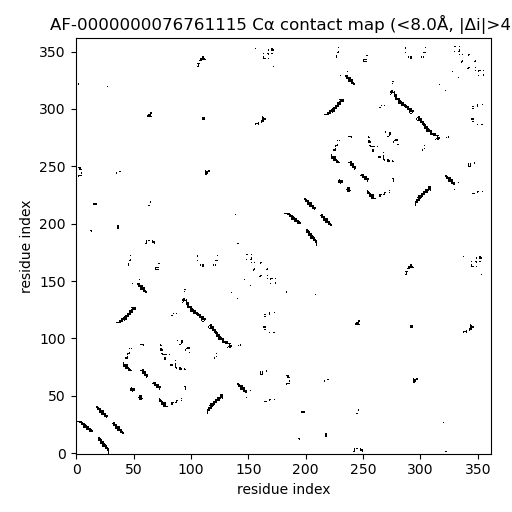 128 ? 25.031 -9.625 -0.601 1 98.62 128 LEU A N 1
ATOM 1000 C CA . LEU A 1 128 ? 24.375 -10.633 -1.415 1 98.62 128 LEU A CA 1
ATOM 1001 C C . LEU A 1 128 ? 25.375 -11.68 -1.906 1 98.62 128 LEU A C 1
ATOM 1003 O O . LEU A 1 128 ? 26.516 -11.344 -2.23 1 98.62 128 LEU A O 1
ATOM 1007 N N . SER A 1 129 ? 24.922 -12.844 -1.993 1 98.12 129 SER A N 1
ATOM 1008 C CA . SER A 1 129 ? 25.734 -13.922 -2.557 1 98.12 129 SER A CA 1
ATOM 1009 C C . SER A 1 129 ? 25.938 -13.734 -4.059 1 98.12 129 SER A C 1
ATOM 1011 O O . SER A 1 129 ? 25.328 -12.852 -4.664 1 98.12 129 SER A O 1
ATOM 1013 N N . ALA A 1 130 ? 26.781 -14.594 -4.625 1 96.38 130 ALA A N 1
ATOM 1014 C CA . ALA A 1 130 ? 26.828 -14.703 -6.082 1 96.38 130 ALA A CA 1
ATOM 1015 C C . ALA A 1 130 ? 25.5 -15.172 -6.648 1 96.38 130 ALA A C 1
ATOM 1017 O O . ALA A 1 130 ? 24.703 -15.812 -5.953 1 96.38 130 ALA A O 1
ATOM 1018 N N . PRO A 1 131 ? 25.266 -14.766 -7.855 1 94.81 131 PRO A N 1
ATOM 1019 C CA . PRO A 1 131 ? 23.984 -15.133 -8.461 1 94.81 131 PRO A CA 1
ATOM 1020 C C . PRO A 1 131 ? 23.781 -16.641 -8.539 1 94.81 131 PRO A C 1
ATOM 1022 O O . PRO A 1 131 ? 24.75 -17.391 -8.789 1 94.81 131 PRO A O 1
ATOM 1025 N N . GLU A 1 132 ? 22.656 -17.062 -8.227 1 93.31 132 GLU A N 1
ATOM 1026 C CA . GLU A 1 132 ? 22.156 -18.422 -8.461 1 93.31 132 GLU A CA 1
ATOM 1027 C C . GLU A 1 132 ? 20.906 -18.406 -9.336 1 93.31 132 GLU A C 1
ATOM 1029 O O . GLU A 1 132 ? 20.391 -17.344 -9.664 1 93.31 132 GLU A O 1
ATOM 1034 N N . ALA A 1 133 ? 20.547 -19.578 -9.812 1 91.81 133 ALA A N 1
ATOM 1035 C CA . ALA A 1 133 ? 19.359 -19.688 -10.648 1 91.81 133 ALA A CA 1
ATOM 1036 C C . ALA A 1 133 ? 18.109 -19.344 -9.852 1 91.81 133 ALA A C 1
ATOM 1038 O O . ALA A 1 133 ? 17.984 -19.703 -8.68 1 91.81 133 ALA A O 1
ATOM 1039 N N . GLN A 1 134 ? 17.188 -18.641 -10.531 1 91.94 134 GLN A N 1
ATOM 1040 C CA . GLN A 1 134 ? 15.859 -18.469 -9.953 1 91.94 134 GLN A CA 1
ATOM 1041 C C . GLN A 1 134 ? 15.18 -19.828 -9.75 1 91.94 134 GLN A C 1
ATOM 1043 O O . GLN A 1 134 ? 15.57 -20.828 -10.359 1 91.94 134 GLN A O 1
ATOM 1048 N N . ASP A 1 135 ? 14.203 -19.875 -8.875 1 93.25 135 ASP A N 1
ATOM 1049 C CA . ASP A 1 135 ? 13.344 -21.016 -8.594 1 93.25 135 ASP A CA 1
ATOM 1050 C C . ASP A 1 135 ? 11.891 -20.578 -8.398 1 93.25 135 ASP A C 1
ATOM 1052 O O . ASP A 1 135 ? 11.438 -20.406 -7.262 1 93.25 135 ASP A O 1
ATOM 1056 N N . LEU A 1 136 ? 11.211 -20.438 -9.469 1 91.56 136 LEU A N 1
ATOM 1057 C CA . LEU A 1 136 ? 9.875 -19.859 -9.461 1 91.56 136 LEU A CA 1
ATOM 1058 C C . LEU A 1 136 ? 8.812 -20.953 -9.352 1 91.56 136 LEU A C 1
ATOM 1060 O O . LEU A 1 136 ? 9.023 -22.078 -9.805 1 91.56 136 LEU A O 1
ATOM 1064 N N . ASP A 1 137 ? 7.73 -20.609 -8.68 1 87.69 137 ASP A N 1
ATOM 1065 C CA . ASP A 1 137 ? 6.59 -21.516 -8.609 1 87.69 137 ASP A CA 1
ATOM 1066 C C . ASP A 1 137 ? 5.973 -21.734 -9.984 1 87.69 137 ASP A C 1
ATOM 1068 O O . ASP A 1 137 ? 6.133 -20.906 -10.883 1 87.69 137 ASP A O 1
ATOM 1072 N N . ASP A 1 138 ? 5.281 -22.828 -10.039 1 86.69 138 ASP A N 1
ATOM 1073 C CA . ASP A 1 138 ? 4.543 -23.094 -11.266 1 86.69 138 ASP A CA 1
ATOM 1074 C C . ASP A 1 138 ? 3.586 -21.953 -11.586 1 86.69 138 ASP A C 1
ATOM 1076 O O . ASP A 1 138 ? 2.807 -21.531 -10.734 1 86.69 138 ASP A O 1
ATOM 1080 N N . GLY A 1 139 ? 3.768 -21.406 -12.773 1 85.69 139 GLY A N 1
ATOM 1081 C CA . GLY A 1 139 ? 2.859 -20.359 -13.203 1 85.69 139 GLY A CA 1
ATOM 1082 C C . GLY A 1 139 ? 3.338 -18.969 -12.844 1 85.69 139 GLY A C 1
ATOM 1083 O O . GLY A 1 139 ? 2.693 -17.969 -13.18 1 85.69 139 GLY A O 1
ATOM 1084 N N . GLU A 1 140 ? 4.379 -18.922 -12.133 1 89.38 140 GLU A N 1
ATOM 1085 C CA . GLU A 1 140 ? 4.957 -17.625 -11.805 1 89.38 140 GLU A CA 1
ATOM 1086 C C . GLU A 1 140 ? 5.992 -17.203 -12.844 1 89.38 140 GLU A C 1
ATOM 1088 O O . GLU A 1 140 ? 6.941 -17.938 -13.117 1 89.38 140 GLU A O 1
ATOM 1093 N N . PHE A 1 141 ? 5.785 -16.047 -13.453 1 90.19 141 PHE A N 1
ATOM 1094 C CA . PHE A 1 141 ? 6.699 -15.5 -14.453 1 90.19 141 PHE A CA 1
ATOM 1095 C C . PHE A 1 141 ? 7.141 -14.094 -14.07 1 90.19 141 PHE A C 1
ATOM 1097 O O . PHE A 1 141 ? 6.309 -13.219 -13.828 1 90.19 141 PHE A O 1
ATOM 1104 N N . LEU A 1 142 ? 8.414 -13.93 -13.922 1 91.69 142 LEU A N 1
ATOM 1105 C CA . LEU A 1 142 ? 8.961 -12.594 -13.695 1 91.69 142 LEU A CA 1
ATOM 1106 C C . LEU A 1 142 ? 10.391 -12.508 -14.211 1 91.69 142 LEU A C 1
ATOM 1108 O O . LEU A 1 142 ? 11.086 -13.516 -14.312 1 91.69 142 LEU A O 1
ATOM 1112 N N . ASP A 1 143 ? 10.844 -11.305 -14.609 1 95.38 143 ASP A N 1
ATOM 1113 C CA . ASP A 1 143 ? 12.195 -11.008 -15.062 1 95.38 143 ASP A CA 1
ATOM 1114 C C . ASP A 1 143 ? 12.953 -10.188 -14.023 1 95.38 143 ASP A C 1
ATOM 1116 O O . ASP A 1 143 ? 12.43 -9.203 -13.492 1 95.38 143 ASP A O 1
ATOM 1120 N N . VAL A 1 144 ? 14.141 -10.594 -13.773 1 96.94 144 VAL A N 1
ATOM 1121 C CA . VAL A 1 144 ? 14.953 -9.836 -12.828 1 96.94 144 VAL A CA 1
ATOM 1122 C C . VAL A 1 144 ? 15.695 -8.719 -13.57 1 96.94 144 VAL A C 1
ATOM 1124 O O . VAL A 1 144 ? 16.188 -8.922 -14.68 1 96.94 144 VAL A O 1
ATOM 1127 N N . THR A 1 145 ? 15.797 -7.551 -13.016 1 97.75 145 THR A N 1
ATOM 1128 C CA . THR A 1 145 ? 16.594 -6.434 -13.516 1 97.75 145 THR A CA 1
ATOM 1129 C C . THR A 1 145 ? 17.344 -5.754 -12.383 1 97.75 145 THR A C 1
ATOM 1131 O O . THR A 1 145 ? 17.047 -5.973 -11.203 1 97.75 145 THR A O 1
ATOM 1134 N N . GLU A 1 146 ? 18.406 -5.117 -12.75 1 98.19 146 GLU A N 1
ATOM 1135 C CA . GLU A 1 146 ? 19.266 -4.441 -11.789 1 98.19 146 GLU A CA 1
ATOM 1136 C C . GLU A 1 146 ? 19.438 -2.963 -12.141 1 98.19 146 GLU A C 1
ATOM 1138 O O . GLU A 1 146 ? 19.688 -2.617 -13.297 1 98.19 146 GLU A O 1
ATOM 1143 N N . LEU A 1 147 ? 19.203 -2.098 -11.172 1 98.06 147 LEU A N 1
ATOM 1144 C CA . LEU A 1 147 ? 19.422 -0.677 -11.422 1 98.06 147 LEU A CA 1
ATOM 1145 C C . LEU A 1 147 ? 19.938 0.023 -10.172 1 98.06 147 LEU A C 1
ATOM 1147 O O . LEU A 1 147 ? 19.734 -0.45 -9.055 1 98.06 147 LEU A O 1
ATOM 1151 N N . PRO A 1 148 ? 20.672 1.151 -10.359 1 98.81 148 PRO A N 1
ATOM 1152 C CA . PRO A 1 148 ? 21.125 1.912 -9.188 1 98.81 148 PRO A CA 1
ATOM 1153 C C . PRO A 1 148 ? 19.969 2.293 -8.258 1 98.81 148 PRO A C 1
ATOM 1155 O O . PRO A 1 148 ? 18.891 2.66 -8.734 1 98.81 148 PRO A O 1
ATOM 1158 N N . LEU A 1 149 ? 20.188 2.203 -6.922 1 98.81 149 LEU A N 1
ATOM 1159 C CA . LEU A 1 149 ? 19.156 2.553 -5.949 1 98.81 149 LEU A CA 1
ATOM 1160 C C . LEU A 1 149 ? 18.625 3.959 -6.199 1 98.81 149 LEU A C 1
ATOM 1162 O O . LEU A 1 149 ? 17.406 4.184 -6.168 1 98.81 149 LEU A O 1
ATOM 1166 N N . GLU A 1 150 ? 19.484 4.898 -6.473 1 98.38 150 GLU A N 1
ATOM 1167 C CA . GLU A 1 150 ? 19.078 6.281 -6.699 1 98.38 150 GLU A CA 1
ATOM 1168 C C . GLU A 1 150 ? 18.156 6.391 -7.906 1 98.38 150 GLU A C 1
ATOM 1170 O O . GLU A 1 150 ? 17.203 7.176 -7.895 1 98.38 150 GLU A O 1
ATOM 1175 N N . GLN A 1 151 ? 18.453 5.613 -8.922 1 98.81 151 GLN A N 1
ATOM 1176 C CA . GLN A 1 151 ? 17.594 5.594 -10.094 1 98.81 151 GLN A CA 1
ATOM 1177 C C . GLN A 1 151 ? 16.219 5.004 -9.758 1 98.81 151 GLN A C 1
ATOM 1179 O O . GLN A 1 151 ? 15.195 5.508 -10.211 1 98.81 151 GLN A O 1
ATOM 1184 N N . ALA A 1 152 ? 16.188 3.9 -8.992 1 98.88 152 ALA A N 1
ATOM 1185 C CA . ALA A 1 152 ? 14.93 3.291 -8.57 1 98.88 152 ALA A CA 1
ATOM 1186 C C . ALA A 1 152 ? 14.086 4.273 -7.766 1 98.88 152 ALA A C 1
ATOM 1188 O O . ALA A 1 152 ? 12.875 4.375 -7.973 1 98.88 152 ALA A O 1
ATOM 1189 N N . VAL A 1 153 ? 14.719 4.98 -6.852 1 98.88 153 VAL A N 1
ATOM 1190 C CA . VAL A 1 153 ? 14.031 5.969 -6.027 1 98.88 153 VAL A CA 1
ATOM 1191 C C . VAL A 1 153 ? 13.484 7.09 -6.91 1 98.88 153 VAL A C 1
ATOM 1193 O O . VAL A 1 153 ? 12.352 7.543 -6.723 1 98.88 153 VAL A O 1
ATOM 1196 N N . GLN A 1 154 ? 14.273 7.539 -7.898 1 98.75 154 GLN A N 1
ATOM 1197 C CA . GLN A 1 154 ? 13.789 8.562 -8.82 1 98.75 154 GLN A CA 1
ATOM 1198 C C . GLN A 1 154 ? 12.578 8.062 -9.609 1 98.75 154 GLN A C 1
ATOM 1200 O O . GLN A 1 154 ? 11.641 8.828 -9.859 1 98.75 154 GLN A O 1
ATOM 1205 N N . MET A 1 155 ? 12.602 6.852 -10.07 1 98.94 155 MET A N 1
ATOM 1206 C CA . MET A 1 155 ? 11.477 6.258 -10.781 1 98.94 155 MET A CA 1
ATOM 1207 C C . MET A 1 155 ? 10.227 6.23 -9.898 1 98.94 155 MET A C 1
ATOM 1209 O O . MET A 1 155 ? 9.109 6.414 -10.391 1 98.94 155 MET A O 1
ATOM 1213 N N . VAL A 1 156 ? 10.406 5.941 -8.547 1 98.94 156 VAL A N 1
ATOM 1214 C CA . VAL A 1 156 ? 9.312 6.031 -7.59 1 98.94 156 VAL A CA 1
ATOM 1215 C C . VAL A 1 156 ? 8.758 7.457 -7.566 1 98.94 156 VAL A C 1
ATOM 1217 O O . VAL A 1 156 ? 7.547 7.66 -7.676 1 98.94 156 VAL A O 1
ATOM 1220 N N . MET A 1 157 ? 9.656 8.43 -7.488 1 98.75 157 MET A N 1
ATOM 1221 C CA . MET A 1 157 ? 9.258 9.836 -7.395 1 98.75 157 MET A CA 1
ATOM 1222 C C . MET A 1 157 ? 8.562 10.289 -8.68 1 98.75 157 MET A C 1
ATOM 1224 O O . MET A 1 157 ? 7.66 11.125 -8.641 1 98.75 157 MET A O 1
ATOM 1228 N N . ASP A 1 158 ? 8.922 9.695 -9.812 1 98.62 158 ASP A N 1
ATOM 1229 C CA . ASP A 1 158 ? 8.391 10.094 -11.109 1 98.62 158 ASP A CA 1
ATOM 1230 C C . ASP A 1 158 ? 7.098 9.344 -11.43 1 98.62 158 ASP A C 1
ATOM 1232 O O . ASP A 1 158 ? 6.477 9.578 -12.469 1 98.62 158 ASP A O 1
ATOM 1236 N N . GLY A 1 159 ? 6.707 8.461 -10.609 1 98.62 159 GLY A N 1
ATOM 1237 C CA . GLY A 1 159 ? 5.445 7.762 -10.789 1 98.62 159 GLY A CA 1
ATOM 1238 C C . GLY A 1 159 ? 5.559 6.535 -11.672 1 98.62 159 GLY A C 1
ATOM 1239 O O . GLY A 1 159 ? 4.547 5.992 -12.125 1 98.62 159 GLY A O 1
ATOM 1240 N N . GLU A 1 160 ? 6.754 6.02 -11.898 1 98.75 160 GLU A N 1
ATOM 1241 C CA . GLU A 1 160 ? 6.98 4.883 -12.781 1 98.75 160 GLU A CA 1
ATOM 1242 C C . GLU A 1 160 ? 6.867 3.562 -12.023 1 98.75 160 GLU A C 1
ATOM 1244 O O . GLU A 1 160 ? 6.738 2.5 -12.641 1 98.75 160 GLU A O 1
ATOM 1249 N N . ILE A 1 161 ? 6.957 3.537 -10.719 1 98.88 161 ILE A N 1
ATOM 1250 C CA . ILE A 1 161 ? 6.816 2.373 -9.852 1 98.88 161 ILE A CA 1
ATOM 1251 C C . ILE A 1 161 ? 5.613 2.559 -8.93 1 98.88 161 ILE A C 1
ATOM 1253 O O . ILE A 1 161 ? 5.738 3.139 -7.848 1 98.88 161 ILE A O 1
ATOM 1257 N N . PRO A 1 162 ? 4.531 2.076 -9.312 1 98.81 162 PRO A N 1
ATOM 1258 C CA . PRO A 1 162 ? 3.314 2.377 -8.555 1 98.81 162 PRO A CA 1
ATOM 1259 C C . PRO A 1 162 ? 3.062 1.385 -7.422 1 98.81 162 PRO A C 1
ATOM 1261 O O . PRO A 1 162 ? 2.209 1.625 -6.562 1 98.81 162 PRO A O 1
ATOM 1264 N N . ASP A 1 163 ? 3.674 0.214 -7.41 1 98.94 163 ASP A N 1
ATOM 1265 C CA . ASP A 1 163 ? 3.475 -0.804 -6.383 1 98.94 163 ASP A CA 1
ATOM 1266 C C . ASP A 1 163 ? 3.854 -0.272 -5.004 1 98.94 163 ASP A C 1
ATOM 1268 O O . ASP A 1 163 ? 5 0.116 -4.777 1 98.94 163 ASP A O 1
ATOM 1272 N N . ALA A 1 164 ? 2.998 -0.378 -4.047 1 98.94 164 ALA A N 1
ATOM 1273 C CA . ALA A 1 164 ? 3.131 0.298 -2.758 1 98.94 164 ALA A CA 1
ATOM 1274 C C . ALA A 1 164 ? 4.316 -0.251 -1.971 1 98.94 164 ALA A C 1
ATOM 1276 O O . ALA A 1 164 ? 5.164 0.512 -1.501 1 98.94 164 ALA A O 1
ATOM 1277 N N . LYS A 1 165 ? 4.344 -1.575 -1.785 1 98.94 165 LYS A N 1
ATOM 1278 C CA . LYS A 1 165 ? 5.426 -2.141 -0.988 1 98.94 165 LYS A CA 1
ATOM 1279 C C . LYS A 1 165 ? 6.789 -1.755 -1.559 1 98.94 165 LYS A C 1
ATOM 1281 O O . LYS A 1 165 ? 7.734 -1.512 -0.808 1 98.94 165 LYS A O 1
ATOM 1286 N N . THR A 1 166 ? 6.887 -1.742 -2.869 1 98.94 166 THR A N 1
ATOM 1287 C CA . THR A 1 166 ? 8.141 -1.398 -3.533 1 98.94 166 THR A CA 1
ATOM 1288 C C . THR A 1 166 ? 8.5 0.063 -3.281 1 98.94 166 THR A C 1
ATOM 1290 O O . THR A 1 166 ? 9.648 0.376 -2.951 1 98.94 166 THR A O 1
ATOM 1293 N N . GLN A 1 167 ? 7.508 0.976 -3.443 1 99 167 GLN A N 1
ATOM 1294 C CA . GLN A 1 167 ? 7.762 2.387 -3.174 1 99 167 GLN A CA 1
ATOM 1295 C C . GLN A 1 167 ? 8.297 2.59 -1.759 1 99 167 GLN A C 1
ATOM 1297 O O . GLN A 1 167 ? 9.328 3.24 -1.566 1 99 167 GLN A O 1
ATOM 1302 N N . ILE A 1 168 ? 7.648 2.002 -0.82 1 99 168 ILE A N 1
ATOM 1303 C CA . ILE A 1 168 ? 7.977 2.221 0.584 1 99 168 ILE A CA 1
ATOM 1304 C C . ILE A 1 168 ? 9.375 1.673 0.878 1 99 168 ILE A C 1
ATOM 1306 O O . ILE A 1 168 ? 10.211 2.369 1.455 1 99 168 ILE A O 1
ATOM 1310 N N . ALA A 1 169 ? 9.609 0.419 0.515 1 98.94 169 ALA A N 1
ATOM 1311 C CA . ALA A 1 169 ? 10.859 -0.251 0.867 1 98.94 169 ALA A CA 1
ATOM 1312 C C . ALA A 1 169 ? 12.062 0.461 0.247 1 98.94 169 ALA A C 1
ATOM 1314 O O . ALA A 1 169 ? 13.102 0.615 0.891 1 98.94 169 ALA A O 1
ATOM 1315 N N . LEU A 1 170 ? 11.898 0.894 -1.018 1 98.94 170 LEU A N 1
ATOM 1316 C CA . LEU A 1 170 ? 12.977 1.615 -1.679 1 98.94 170 LEU A CA 1
ATOM 1317 C C . LEU A 1 170 ? 13.234 2.957 -1 1 98.94 170 LEU A C 1
ATOM 1319 O O . LEU A 1 170 ? 14.383 3.328 -0.758 1 98.94 170 LEU A O 1
ATOM 1323 N N . LEU A 1 171 ? 12.18 3.695 -0.707 1 98.94 171 LEU A N 1
ATOM 1324 C CA . LEU A 1 171 ? 12.312 5 -0.072 1 98.94 171 LEU A CA 1
ATOM 1325 C C . LEU A 1 171 ? 12.914 4.867 1.323 1 98.94 171 LEU A C 1
ATOM 1327 O O . LEU A 1 171 ? 13.766 5.672 1.72 1 98.94 171 LEU A O 1
ATOM 1331 N N . LYS A 1 172 ? 12.445 3.85 2.102 1 98.94 172 LYS A N 1
ATOM 1332 C CA . LYS A 1 172 ? 13.016 3.629 3.426 1 98.94 172 LYS A CA 1
ATOM 1333 C C . LYS A 1 172 ? 14.508 3.311 3.332 1 98.94 172 LYS A C 1
ATOM 1335 O O . LYS A 1 172 ? 15.305 3.801 4.137 1 98.94 172 LYS A O 1
ATOM 1340 N N . THR A 1 173 ? 14.852 2.428 2.389 1 98.88 173 THR A N 1
ATOM 1341 C CA . THR A 1 173 ? 16.25 2.078 2.197 1 98.88 173 THR A CA 1
ATOM 1342 C C . THR A 1 173 ? 17.078 3.318 1.866 1 98.88 173 THR A C 1
ATOM 1344 O O . THR A 1 173 ? 18.156 3.521 2.43 1 98.88 173 THR A O 1
ATOM 1347 N N . TYR A 1 174 ? 16.562 4.145 0.958 1 98.56 174 TYR A N 1
ATOM 1348 C CA . TYR A 1 174 ? 17.219 5.379 0.556 1 98.56 174 TYR A CA 1
ATOM 1349 C C . TYR A 1 174 ? 17.438 6.297 1.754 1 98.56 174 TYR A C 1
ATOM 1351 O O . TYR A 1 174 ? 18.547 6.793 1.973 1 98.56 174 TYR A O 1
ATOM 1359 N N . VAL A 1 175 ? 16.406 6.504 2.551 1 98.12 175 VAL A N 1
ATOM 1360 C CA . VAL A 1 175 ? 16.469 7.387 3.711 1 98.12 175 VAL A CA 1
ATOM 1361 C C . VAL A 1 175 ? 17.438 6.816 4.742 1 98.12 175 VAL A C 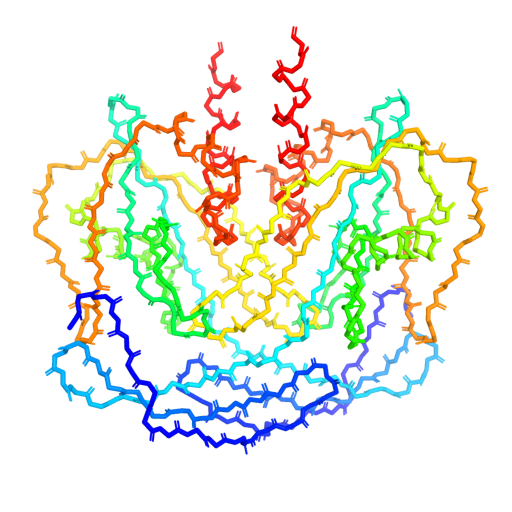1
ATOM 1363 O O . VAL A 1 175 ? 18.234 7.555 5.332 1 98.12 175 VAL A O 1
ATOM 1366 N N . LEU A 1 176 ? 17.344 5.527 4.992 1 97.38 176 LEU A N 1
ATOM 1367 C CA . LEU A 1 176 ? 18.234 4.848 5.938 1 97.38 176 LEU A CA 1
ATOM 1368 C C . LEU A 1 176 ? 19.688 5.066 5.57 1 97.38 176 LEU A C 1
ATOM 1370 O O . LEU A 1 176 ? 20.516 5.371 6.434 1 97.38 176 LEU A O 1
ATOM 1374 N N . LEU A 1 177 ? 20.031 4.918 4.281 1 95.88 177 LEU A N 1
ATOM 1375 C CA . LEU A 1 177 ? 21.422 5.023 3.822 1 95.88 177 LEU A CA 1
ATOM 1376 C C . LEU A 1 177 ? 21.891 6.473 3.85 1 95.88 177 LEU A C 1
ATOM 1378 O O . LEU A 1 177 ? 23.078 6.738 4.031 1 95.88 177 LEU A O 1
ATOM 1382 N N . GLN A 1 178 ? 21 7.422 3.623 1 93.19 178 GLN A N 1
ATOM 1383 C CA . GLN A 1 178 ? 21.359 8.836 3.695 1 93.19 178 GLN A CA 1
ATOM 1384 C C . GLN A 1 178 ? 21.703 9.242 5.125 1 93.19 178 GLN A C 1
ATOM 1386 O O . GLN A 1 178 ? 22.562 10.109 5.336 1 93.19 178 GLN A O 1
ATOM 1391 N N . LYS A 1 179 ? 21.078 8.688 6.105 1 88.75 179 LYS A N 1
ATOM 1392 C CA . LYS A 1 179 ? 21.328 9.008 7.508 1 88.75 179 LYS A CA 1
ATOM 1393 C C . LYS A 1 179 ? 22.641 8.398 7.988 1 88.75 179 LYS A C 1
ATOM 1395 O O . LYS A 1 179 ? 23.234 8.875 8.953 1 88.75 179 LYS A O 1
ATOM 1400 N N . GLU A 1 180 ? 23.031 7.301 7.406 1 85.31 180 GLU A N 1
ATOM 1401 C CA . GLU A 1 180 ? 24.297 6.656 7.766 1 85.31 180 GLU A CA 1
ATOM 1402 C C . GLU A 1 180 ? 25.484 7.422 7.199 1 85.31 180 GLU A C 1
ATOM 1404 O O . GLU A 1 180 ? 26.625 7.215 7.629 1 85.31 180 GLU A O 1
ATOM 1409 N N . GLN A 1 181 ? 25.312 8.297 6.219 1 75.25 181 GLN A N 1
ATOM 1410 C CA . GLN A 1 181 ? 26.391 9.117 5.676 1 75.25 181 GLN A CA 1
ATOM 1411 C C . GLN A 1 181 ? 26.562 10.406 6.469 1 75.25 181 GLN A C 1
ATOM 1413 O O . GLN A 1 181 ? 27.688 10.883 6.664 1 75.25 181 GLN A O 1
ATOM 1418 N N . MET B 1 1 ? 2.619 -13.891 -25.812 1 75.31 1 MET B N 1
ATOM 1419 C CA . MET B 1 1 ? 3.123 -12.602 -25.359 1 75.31 1 MET B CA 1
ATOM 1420 C C . MET B 1 1 ? 3.75 -12.719 -23.984 1 75.31 1 MET B C 1
ATOM 1422 O O . MET B 1 1 ? 3.262 -13.469 -23.141 1 75.31 1 MET B O 1
ATOM 1426 N N . HIS B 1 2 ? 4.941 -12.297 -23.688 1 89.12 2 HIS B N 1
ATOM 1427 C CA . HIS B 1 2 ? 5.723 -12.438 -22.469 1 89.12 2 HIS B CA 1
ATOM 1428 C C . HIS B 1 2 ? 5.223 -11.484 -21.391 1 89.12 2 HIS B C 1
ATOM 1430 O O . HIS B 1 2 ? 4.984 -10.305 -21.656 1 89.12 2 HIS B O 1
ATOM 1436 N N . LEU B 1 3 ? 4.969 -12.07 -20.156 1 92.31 3 LEU B N 1
ATOM 1437 C CA . LEU B 1 3 ? 4.449 -11.312 -19.031 1 92.31 3 LEU B CA 1
ATOM 1438 C C . LEU B 1 3 ? 3.09 -10.703 -19.359 1 92.31 3 LEU B C 1
ATOM 1440 O O . LEU B 1 3 ? 2.906 -9.492 -19.25 1 92.31 3 LEU B O 1
ATOM 1444 N N . GLN B 1 4 ? 2.223 -11.523 -19.703 1 92.56 4 GLN B N 1
ATOM 1445 C CA . GLN B 1 4 ? 0.839 -11.148 -19.984 1 92.56 4 GLN B CA 1
ATOM 1446 C C . GLN B 1 4 ? -0.113 -12.305 -19.688 1 92.56 4 GLN B C 1
ATOM 1448 O O . GLN B 1 4 ? 0.234 -13.469 -19.891 1 92.56 4 GLN B O 1
ATOM 1453 N N . GLU B 1 5 ? -1.261 -11.969 -19.203 1 94.62 5 GLU B N 1
ATOM 1454 C CA . GLU B 1 5 ? -2.361 -12.914 -19.031 1 94.62 5 GLU B CA 1
ATOM 1455 C C . GLU B 1 5 ? -3.617 -12.43 -19.75 1 94.62 5 GLU B C 1
ATOM 1457 O O . GLU B 1 5 ? -3.914 -11.234 -19.766 1 94.62 5 GLU B O 1
ATOM 1462 N N . LYS B 1 6 ? -4.289 -13.344 -20.312 1 95.25 6 LYS B N 1
ATOM 1463 C CA . LYS B 1 6 ? -5.535 -13.016 -21 1 95.25 6 LYS B CA 1
ATOM 1464 C C . LYS B 1 6 ? -6.742 -13.469 -20.188 1 95.25 6 LYS B C 1
ATOM 1466 O O . LYS B 1 6 ? -6.828 -14.625 -19.781 1 95.25 6 LYS B O 1
ATOM 1471 N N . THR B 1 7 ? -7.676 -12.57 -19.922 1 96.88 7 THR B N 1
ATOM 1472 C CA . THR B 1 7 ? -8.922 -12.93 -19.266 1 96.88 7 THR B CA 1
ATOM 1473 C C . THR B 1 7 ? -9.852 -13.656 -20.219 1 96.88 7 THR B C 1
ATOM 1475 O O . THR B 1 7 ? -10.188 -13.141 -21.297 1 96.88 7 THR B O 1
ATOM 1478 N N . THR B 1 8 ? -10.273 -14.812 -19.891 1 97.5 8 THR B N 1
ATOM 1479 C CA . THR B 1 8 ? -11.156 -15.594 -20.75 1 97.5 8 THR B CA 1
ATOM 1480 C C . THR B 1 8 ? -12.547 -15.695 -20.141 1 97.5 8 THR B C 1
ATOM 1482 O O . THR B 1 8 ? -13.484 -16.141 -20.812 1 97.5 8 THR B O 1
ATOM 1485 N N . GLY B 1 9 ? -12.695 -15.367 -18.891 1 97.81 9 GLY B N 1
ATOM 1486 C CA . GLY B 1 9 ? -13.969 -15.352 -18.188 1 97.81 9 GLY B CA 1
ATOM 1487 C C . GLY B 1 9 ? -13.922 -14.555 -16.891 1 97.81 9 GLY B C 1
ATOM 1488 O O . GLY B 1 9 ? -12.859 -14.414 -16.281 1 97.81 9 GLY B O 1
ATOM 1489 N N . SER B 1 10 ? -15.047 -14.039 -16.531 1 98.06 10 SER B N 1
ATOM 1490 C CA . SER B 1 10 ? -15.156 -13.266 -15.297 1 98.06 10 SER B CA 1
ATOM 1491 C C . SER B 1 10 ? -16.578 -13.336 -14.734 1 98.06 10 SER B C 1
ATOM 1493 O O . SER B 1 10 ? -17.547 -13.188 -15.469 1 98.06 10 SER B O 1
ATOM 1495 N N . GLU B 1 11 ? -16.594 -13.641 -13.422 1 98.06 11 GLU B N 1
ATOM 1496 C CA . GLU B 1 11 ? -17.875 -13.703 -12.727 1 98.06 11 GLU B CA 1
ATOM 1497 C C . GLU B 1 11 ? -17.828 -12.922 -11.422 1 98.06 11 GLU B C 1
ATOM 1499 O O . GLU B 1 11 ? -16.953 -13.141 -10.586 1 98.06 11 GLU B O 1
ATOM 1504 N N . LYS B 1 12 ? -18.828 -12.023 -11.258 1 98.19 12 LYS B N 1
ATOM 1505 C CA . LYS B 1 12 ? -18.953 -11.352 -9.969 1 98.19 12 LYS B CA 1
ATOM 1506 C C . LYS B 1 12 ? -19.453 -12.305 -8.891 1 98.19 12 LYS B C 1
ATOM 1508 O O . LYS B 1 12 ? -20.578 -12.797 -8.969 1 98.19 12 LYS B O 1
ATOM 1513 N N . THR B 1 13 ? -18.672 -12.531 -7.82 1 97.81 13 THR B N 1
ATOM 1514 C CA . THR B 1 13 ? -18.984 -13.578 -6.852 1 97.81 13 THR B CA 1
ATOM 1515 C C . THR B 1 13 ? -19.328 -12.969 -5.496 1 97.81 13 THR B C 1
ATOM 1517 O O . THR B 1 13 ? -19.891 -13.641 -4.629 1 97.81 13 THR B O 1
ATOM 1520 N N . TYR B 1 14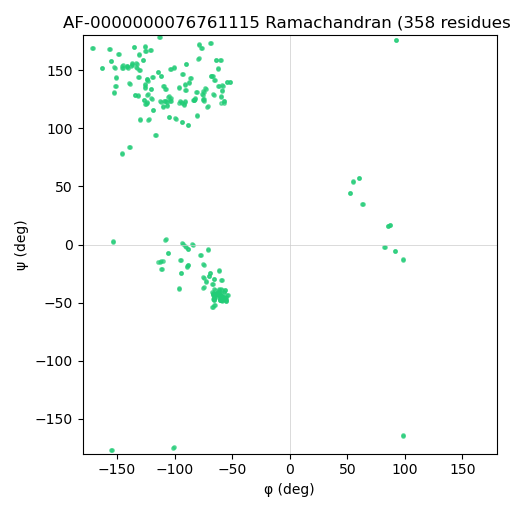 ? -19.031 -11.727 -5.27 1 97.62 14 TYR B N 1
ATOM 1521 C CA . TYR B 1 14 ? -19.344 -11.031 -4.023 1 97.62 14 TYR B CA 1
ATOM 1522 C C . TYR B 1 14 ? -19.547 -9.539 -4.262 1 97.62 14 TYR B C 1
ATOM 1524 O O . TYR B 1 14 ? -18.797 -8.922 -5.031 1 97.62 14 TYR B O 1
ATOM 1532 N N . GLN B 1 15 ? -20.578 -8.945 -3.65 1 97.31 15 GLN B N 1
ATOM 1533 C CA . GLN B 1 15 ? -20.844 -7.512 -3.682 1 97.31 15 GLN B CA 1
ATOM 1534 C C . GLN B 1 15 ? -20.891 -6.93 -2.273 1 97.31 15 GLN B C 1
ATOM 1536 O O . GLN B 1 15 ? -21.812 -7.207 -1.508 1 97.31 15 GLN B O 1
ATOM 1541 N N . GLY B 1 16 ? -19.859 -6.191 -1.982 1 95.94 16 GLY B N 1
ATOM 1542 C CA . GLY B 1 16 ? -19.844 -5.48 -0.715 1 95.94 16 GLY B CA 1
ATOM 1543 C C . GLY B 1 16 ? -20.188 -4.012 -0.853 1 95.94 16 GLY B C 1
ATOM 1544 O O . GLY B 1 16 ? -20.594 -3.561 -1.929 1 95.94 16 GLY B O 1
ATOM 1545 N N . LYS B 1 17 ? -20.094 -3.256 0.264 1 92.5 17 LYS B N 1
ATOM 1546 C CA . LYS B 1 17 ? -20.406 -1.831 0.259 1 92.5 17 LYS B CA 1
ATOM 1547 C C . LYS B 1 17 ? -19.297 -1.023 -0.416 1 92.5 17 LYS B C 1
ATOM 1549 O O . LYS B 1 17 ? -19.578 -0.078 -1.156 1 92.5 17 LYS B O 1
ATOM 1554 N N . VAL B 1 18 ? -18.047 -1.49 -0.168 1 93.5 18 VAL B N 1
ATOM 1555 C CA . VAL B 1 18 ? -16.922 -0.642 -0.575 1 93.5 18 VAL B CA 1
ATOM 1556 C C . VAL B 1 18 ? -16.172 -1.295 -1.732 1 93.5 18 VAL B C 1
ATOM 1558 O O . VAL B 1 18 ? -15.453 -0.622 -2.467 1 93.5 18 VAL B O 1
ATOM 1561 N N . PHE B 1 19 ? -16.344 -2.641 -1.888 1 97.56 19 PHE B N 1
ATOM 1562 C CA . PHE B 1 19 ? -15.68 -3.381 -2.957 1 97.56 19 PHE B CA 1
ATOM 1563 C C . PHE B 1 19 ? -16.531 -4.566 -3.398 1 97.56 19 PHE B C 1
ATOM 1565 O O . PHE B 1 19 ? -17.5 -4.93 -2.723 1 97.56 19 PHE B O 1
ATOM 1572 N N . TYR B 1 20 ? -16.203 -5.094 -4.555 1 98.31 20 TYR B N 1
ATOM 1573 C CA . TYR B 1 20 ? -16.766 -6.367 -4.988 1 98.31 20 TYR B CA 1
ATOM 1574 C C . TYR B 1 20 ? -15.664 -7.309 -5.473 1 98.31 20 TYR B C 1
ATOM 1576 O O . TYR B 1 20 ? -14.523 -6.891 -5.664 1 98.31 20 TYR B O 1
ATOM 1584 N N . VAL B 1 21 ? -15.992 -8.617 -5.562 1 98.69 21 VAL B N 1
ATOM 1585 C CA . VAL B 1 21 ? -15.008 -9.625 -5.945 1 98.69 21 VAL B CA 1
ATOM 1586 C C . VAL B 1 21 ? -15.469 -10.336 -7.215 1 98.69 21 VAL B C 1
ATOM 1588 O O . VAL B 1 21 ? -16.641 -10.672 -7.355 1 98.69 21 VAL B O 1
ATOM 1591 N N . THR B 1 22 ? -14.539 -10.469 -8.117 1 98.62 22 THR B N 1
ATOM 1592 C CA . THR B 1 22 ? -14.773 -11.352 -9.25 1 98.62 22 THR B CA 1
ATOM 1593 C C . THR B 1 22 ? -13.859 -12.578 -9.188 1 98.62 22 THR B C 1
ATOM 1595 O O . THR B 1 22 ? -12.75 -12.5 -8.664 1 98.62 22 THR B O 1
ATOM 1598 N N . ARG B 1 23 ? -14.352 -13.688 -9.617 1 98.25 23 ARG B N 1
ATOM 1599 C CA . ARG B 1 23 ? -13.578 -14.875 -9.953 1 98.25 23 ARG B CA 1
ATOM 1600 C C . ARG B 1 23 ? -13.352 -14.977 -11.461 1 98.25 23 ARG B C 1
ATOM 1602 O O . ARG B 1 23 ? -14.289 -15.203 -12.219 1 98.25 23 ARG B O 1
ATOM 1609 N N . ASP B 1 24 ? -12.125 -14.734 -11.812 1 98.31 24 ASP B N 1
ATOM 1610 C CA . ASP B 1 24 ? -11.773 -14.703 -13.234 1 98.31 24 ASP B CA 1
ATOM 1611 C C . ASP B 1 24 ? -11.047 -15.977 -13.648 1 98.31 24 ASP B C 1
ATOM 1613 O O . ASP B 1 24 ? -10.445 -16.656 -12.812 1 98.31 24 ASP B O 1
ATOM 1617 N N . THR B 1 25 ? -11.227 -16.281 -14.859 1 98.06 25 THR B N 1
ATOM 1618 C CA . THR B 1 25 ? -10.375 -17.281 -15.516 1 98.06 25 THR B CA 1
ATOM 1619 C C . THR B 1 25 ? -9.367 -16.594 -16.438 1 98.06 25 THR B C 1
ATOM 1621 O O . THR B 1 25 ? -9.734 -15.758 -17.266 1 98.06 25 THR B O 1
ATOM 1624 N N . ALA B 1 26 ? -8.125 -16.891 -16.234 1 96.81 26 ALA B N 1
ATOM 1625 C CA . ALA B 1 26 ? -7.055 -16.266 -17.016 1 96.81 26 ALA B CA 1
ATOM 1626 C C . ALA B 1 26 ? -6.188 -17.312 -17.703 1 96.81 26 ALA B C 1
ATOM 1628 O O . ALA B 1 26 ? -5.957 -18.391 -17.141 1 96.81 26 ALA B O 1
ATOM 1629 N N . GLU B 1 27 ? -5.785 -17 -18.891 1 96.56 27 GLU B N 1
ATOM 1630 C CA . GLU B 1 27 ? -4.797 -17.797 -19.594 1 96.56 27 GLU B CA 1
ATOM 1631 C C . GLU B 1 27 ? -3.389 -17.234 -19.406 1 96.56 27 GLU B C 1
ATOM 1633 O O . GLU B 1 27 ? -3.133 -16.078 -19.734 1 96.56 27 GLU B O 1
ATOM 1638 N N . LEU B 1 28 ? -2.506 -18.094 -18.891 1 95.38 28 LEU B N 1
ATOM 1639 C CA . LEU B 1 28 ? -1.122 -17.688 -18.672 1 95.38 28 LEU B CA 1
ATOM 1640 C C . LEU B 1 28 ? -0.334 -17.672 -19.969 1 95.38 28 LEU B C 1
ATOM 1642 O O . LEU B 1 28 ? -0.86 -18.047 -21.016 1 95.38 28 LEU B O 1
ATOM 1646 N N . GLU B 1 29 ? 0.867 -17.109 -19.922 1 92.06 29 GLU B N 1
ATOM 1647 C CA . GLU B 1 29 ? 1.696 -17 -21.125 1 92.06 29 GLU B CA 1
ATOM 1648 C C . GLU B 1 29 ? 2.033 -18.391 -21.672 1 92.06 29 GLU B C 1
ATOM 1650 O O . GLU B 1 29 ? 2.26 -18.547 -22.875 1 92.06 29 GLU B O 1
ATOM 1655 N N . ASP B 1 30 ? 1.989 -19.453 -20.859 1 92.19 30 ASP B N 1
ATOM 1656 C CA . ASP B 1 30 ? 2.309 -20.797 -21.297 1 92.19 30 ASP B CA 1
ATOM 1657 C C . ASP B 1 30 ? 1.053 -21.547 -21.75 1 92.19 30 ASP B C 1
ATOM 1659 O O . ASP B 1 30 ? 1.104 -22.734 -22.047 1 92.19 30 ASP B O 1
ATOM 1663 N N . GLY B 1 31 ? -0.047 -20.859 -21.672 1 92.5 31 GLY B N 1
ATOM 1664 C CA . GLY B 1 31 ? -1.282 -21.438 -22.188 1 92.5 31 GLY B CA 1
ATOM 1665 C C . GLY B 1 31 ? -2.143 -22.062 -21.094 1 92.5 31 GLY B C 1
ATOM 1666 O O . GLY B 1 31 ? -3.314 -22.375 -21.328 1 92.5 31 GLY B O 1
ATOM 1667 N N . LYS B 1 32 ? -1.608 -22.25 -19.891 1 95.06 32 LYS B N 1
ATOM 1668 C CA . LYS B 1 32 ? -2.371 -22.812 -18.781 1 95.06 32 LYS B CA 1
ATOM 1669 C C . LYS B 1 32 ? -3.453 -21.844 -18.312 1 95.06 32 LYS B C 1
ATOM 1671 O O . LYS B 1 32 ? -3.258 -20.625 -18.328 1 95.06 32 LYS B O 1
ATOM 1676 N N . GLU B 1 33 ? -4.539 -22.453 -17.922 1 96 33 GLU B N 1
ATOM 1677 C CA . GLU B 1 33 ? -5.613 -21.656 -17.359 1 96 33 GLU B CA 1
ATOM 1678 C C . GLU B 1 33 ? -5.543 -21.656 -15.828 1 96 33 GLU B C 1
ATOM 1680 O O . GLU B 1 33 ? -5.281 -22.688 -15.211 1 96 33 GLU B O 1
ATOM 1685 N N . VAL B 1 34 ? -5.711 -20.438 -15.32 1 95.69 34 VAL B N 1
ATOM 1686 C CA . VAL B 1 34 ? -5.707 -20.297 -13.867 1 95.69 34 VAL B CA 1
ATOM 1687 C C . VAL B 1 34 ? -6.887 -19.438 -13.422 1 95.69 34 VAL B C 1
ATOM 1689 O O . VAL B 1 34 ? -7.492 -18.734 -14.242 1 95.69 34 VAL B O 1
ATOM 1692 N N . GLN B 1 35 ? -7.27 -19.656 -12.203 1 96.5 35 GLN B N 1
ATOM 1693 C CA . GLN B 1 35 ? -8.281 -18.797 -11.586 1 96.5 35 GLN B CA 1
ATOM 1694 C C . GLN B 1 35 ? -7.637 -17.609 -10.867 1 96.5 35 GLN B C 1
ATOM 1696 O O . GLN B 1 35 ? -6.621 -17.766 -10.188 1 96.5 35 GLN B O 1
ATOM 1701 N N . ARG B 1 36 ? -8.18 -16.422 -11.102 1 97.38 36 ARG B N 1
ATOM 1702 C CA . ARG B 1 36 ? -7.785 -15.195 -10.414 1 97.38 36 ARG B CA 1
ATOM 1703 C C . ARG B 1 36 ? -8.953 -14.602 -9.633 1 97.38 36 ARG B C 1
ATOM 1705 O O . ARG B 1 36 ? -9.984 -14.258 -10.211 1 97.38 36 ARG B O 1
ATOM 1712 N N . ASP B 1 37 ? -8.828 -14.555 -8.289 1 98.12 37 ASP B N 1
ATOM 1713 C CA . ASP B 1 37 ? -9.758 -13.766 -7.48 1 98.12 37 ASP B CA 1
ATOM 1714 C C . ASP B 1 37 ? -9.336 -12.297 -7.434 1 98.12 37 ASP B C 1
ATOM 1716 O O . ASP B 1 37 ? -8.211 -11.984 -7.035 1 98.12 37 ASP B O 1
ATOM 1720 N N . VAL B 1 38 ? -10.266 -11.406 -7.84 1 98.69 38 VAL B N 1
ATOM 1721 C CA . VAL B 1 38 ? -9.898 -10 -7.973 1 98.69 38 VAL B CA 1
ATOM 1722 C C . VAL B 1 38 ? -10.836 -9.148 -7.121 1 98.69 38 VAL B C 1
ATOM 1724 O O . VAL B 1 38 ? -12.055 -9.234 -7.246 1 98.69 38 VAL B O 1
ATOM 1727 N N . VAL B 1 39 ? -10.273 -8.398 -6.223 1 98.75 39 VAL B N 1
ATOM 1728 C CA . VAL B 1 39 ? -11.008 -7.355 -5.504 1 98.75 39 VAL B CA 1
ATOM 1729 C C . VAL B 1 39 ? -11.07 -6.09 -6.352 1 98.75 39 VAL B C 1
ATOM 1731 O O . VAL B 1 39 ? -10.039 -5.59 -6.809 1 98.75 39 VAL B O 1
ATOM 1734 N N . HIS B 1 40 ? -12.266 -5.59 -6.578 1 98.5 40 HIS B N 1
ATOM 1735 C CA . HIS B 1 40 ? -12.469 -4.359 -7.336 1 98.5 40 HIS B CA 1
ATOM 1736 C C . HIS B 1 40 ? -12.891 -3.211 -6.422 1 98.5 40 HIS B C 1
ATOM 1738 O O . HIS B 1 40 ? -13.859 -3.33 -5.676 1 98.5 40 HIS B O 1
ATOM 1744 N N . HIS B 1 41 ? -12.18 -2.189 -6.434 1 97.94 41 HIS B N 1
ATOM 1745 C CA . HIS B 1 41 ? -12.398 -1.002 -5.617 1 97.94 41 HIS B CA 1
ATOM 1746 C C . HIS B 1 41 ? -12.352 0.265 -6.465 1 97.94 41 HIS B C 1
ATOM 1748 O O . HIS B 1 41 ? -11.602 0.338 -7.441 1 97.94 41 HIS B O 1
ATOM 1754 N N . SER B 1 42 ? -13.086 1.305 -6.07 1 96.88 42 SER B N 1
ATOM 1755 C CA . SER B 1 42 ? -13.242 2.51 -6.879 1 96.88 42 SER B CA 1
ATOM 1756 C C . SER B 1 42 ? -12.008 3.4 -6.781 1 96.88 42 SER B C 1
ATOM 1758 O O . SER B 1 42 ? -11.844 4.332 -7.574 1 96.88 42 SER B O 1
ATOM 1760 N N . GLY B 1 43 ? -11.094 3.059 -5.852 1 98 43 GLY B N 1
ATOM 1761 C CA . GLY B 1 43 ? -9.898 3.867 -5.668 1 98 43 GLY B CA 1
ATOM 1762 C C . GLY B 1 43 ? -10.055 4.934 -4.602 1 98 43 GLY B C 1
ATOM 1763 O O . GLY B 1 43 ? -11.102 5.035 -3.967 1 98 43 GLY B O 1
ATOM 1764 N N . GLY B 1 44 ? -9.008 5.629 -4.344 1 98.44 44 GLY B N 1
ATOM 1765 C CA . GLY B 1 44 ? -9.016 6.652 -3.312 1 98.44 44 GLY B CA 1
ATOM 1766 C C . GLY B 1 44 ? -7.977 7.734 -3.539 1 98.44 44 GLY B C 1
ATOM 1767 O O . GLY B 1 44 ? -7.363 7.797 -4.605 1 98.44 44 GLY B O 1
ATOM 1768 N N . VAL B 1 45 ? -7.945 8.602 -2.582 1 98.88 45 VAL B N 1
ATOM 1769 C CA . VAL B 1 45 ? -6.992 9.711 -2.564 1 98.88 45 VAL B CA 1
ATOM 1770 C C . VAL B 1 45 ? -6.43 9.891 -1.157 1 98.88 45 VAL B C 1
ATOM 1772 O O . VAL B 1 45 ? -7.031 9.438 -0.18 1 98.88 45 VAL B O 1
ATOM 1775 N N . CYS B 1 46 ? -5.234 10.438 -1.065 1 98.88 46 CYS B N 1
ATOM 1776 C CA . CYS B 1 46 ? -4.715 10.93 0.205 1 98.88 46 CYS B CA 1
ATOM 1777 C C . CYS B 1 46 ? -3.939 12.227 0.008 1 98.88 46 CYS B C 1
ATOM 1779 O O . CYS B 1 46 ? -3.48 12.523 -1.098 1 98.88 46 CYS B O 1
ATOM 1781 N N . VAL B 1 47 ? -3.873 13.023 1.018 1 98.94 47 VAL B N 1
ATOM 1782 C CA . VAL B 1 47 ? -3.285 14.359 0.922 1 98.94 47 VAL B CA 1
ATOM 1783 C C . VAL B 1 47 ? -2.357 14.602 2.109 1 98.94 47 VAL B C 1
ATOM 1785 O O . VAL B 1 47 ? -2.73 14.352 3.258 1 98.94 47 VAL B O 1
ATOM 1788 N N . VAL B 1 48 ? -1.146 15.016 1.842 1 99 48 VAL B N 1
ATOM 1789 C CA . VAL B 1 48 ? -0.239 15.492 2.879 1 99 48 VAL B CA 1
ATOM 1790 C C . VAL B 1 48 ? -0.441 17 3.086 1 99 48 VAL B C 1
ATOM 1792 O O . VAL B 1 48 ? 0.021 17.812 2.281 1 99 48 VAL B O 1
ATOM 1795 N N . PRO B 1 49 ? -1.121 17.375 4.137 1 98.94 49 PRO B N 1
ATOM 1796 C CA . PRO B 1 49 ? -1.196 18.797 4.445 1 98.94 49 PRO B CA 1
ATOM 1797 C C . PRO B 1 49 ? 0.048 19.312 5.168 1 98.94 49 PRO B C 1
ATOM 1799 O O . PRO B 1 49 ? 0.268 18.984 6.336 1 98.94 49 PRO B O 1
ATOM 1802 N N . LEU B 1 50 ? 0.821 20.094 4.555 1 98.88 50 LEU B N 1
ATOM 1803 C CA . LEU B 1 50 ? 2.064 20.609 5.109 1 98.88 50 LEU B CA 1
ATOM 1804 C C . LEU B 1 50 ? 1.941 22.094 5.406 1 98.88 50 LEU B C 1
ATOM 1806 O O . LEU B 1 50 ? 1.682 22.906 4.508 1 98.88 50 LEU B O 1
ATOM 1810 N N . THR B 1 51 ? 2.098 22.484 6.641 1 98.5 51 THR B N 1
ATOM 1811 C CA . THR B 1 51 ? 1.972 23.875 7.059 1 98.5 51 THR B CA 1
ATOM 1812 C C . THR B 1 51 ? 3.24 24.656 6.727 1 98.5 51 THR B C 1
ATOM 1814 O O . THR B 1 51 ? 4.273 24.062 6.41 1 98.5 51 THR B O 1
ATOM 1817 N N . GLU B 1 52 ? 3.191 25.938 6.906 1 97.06 52 GLU B N 1
ATOM 1818 C CA . GLU B 1 52 ? 4.336 26.812 6.66 1 97.06 52 GLU B CA 1
ATOM 1819 C C . GLU B 1 52 ? 5.441 26.578 7.684 1 97.06 52 GLU B C 1
ATOM 1821 O O . GLU B 1 52 ? 6.613 26.859 7.418 1 97.06 52 GLU B O 1
ATOM 1826 N N . LYS B 1 53 ? 5.094 26.078 8.844 1 97.19 53 LYS B N 1
ATOM 1827 C CA . LYS B 1 53 ? 6.059 25.828 9.906 1 97.19 53 LYS B CA 1
ATOM 1828 C C . LYS B 1 53 ? 6.742 24.484 9.727 1 97.19 53 LYS B C 1
ATOM 1830 O O . LYS B 1 53 ? 7.57 24.078 10.555 1 97.19 53 LYS B O 1
ATOM 1835 N N . GLY B 1 54 ? 6.387 23.734 8.672 1 97.94 54 GLY B N 1
ATOM 1836 C CA . GLY B 1 54 ? 7.016 22.438 8.414 1 97.94 54 GLY B CA 1
ATOM 1837 C C . GLY B 1 54 ? 6.363 21.297 9.164 1 97.94 54 GLY B C 1
ATOM 1838 O O . GLY B 1 54 ? 6.984 20.25 9.375 1 97.94 54 GLY B O 1
ATOM 1839 N N . THR B 1 55 ? 5.148 21.562 9.672 1 98.69 55 THR B N 1
ATOM 1840 C CA . THR B 1 55 ? 4.402 20.5 10.344 1 98.69 55 THR B CA 1
ATOM 1841 C C . THR B 1 55 ? 3.344 19.906 9.422 1 98.69 55 THR B C 1
ATOM 1843 O O . THR B 1 55 ? 2.912 20.562 8.469 1 98.69 55 THR B O 1
ATOM 1846 N N . VAL B 1 56 ? 2.992 18.641 9.617 1 98.94 56 VAL B N 1
ATOM 1847 C CA . VAL B 1 56 ? 1.96 17.969 8.852 1 98.94 56 VAL B CA 1
ATOM 1848 C C . VAL B 1 56 ? 0.736 17.719 9.727 1 98.94 56 VAL B C 1
ATOM 1850 O O . VAL B 1 56 ? 0.868 17.406 10.914 1 98.94 56 VAL B O 1
ATOM 1853 N N . LEU B 1 57 ? -0.46 17.953 9.219 1 98.81 57 LEU B N 1
ATOM 1854 C CA . LEU B 1 57 ? -1.707 17.562 9.867 1 98.81 57 LEU B CA 1
ATOM 1855 C C . LEU B 1 57 ? -2.047 16.109 9.555 1 98.81 57 LEU B C 1
ATOM 1857 O O . LEU B 1 57 ? -2.104 15.719 8.391 1 98.81 57 LEU B O 1
ATOM 1861 N N . MET B 1 58 ? -2.221 15.336 10.586 1 98.81 58 MET B N 1
ATOM 1862 C CA . MET B 1 58 ? -2.52 13.914 10.453 1 98.81 58 MET B CA 1
ATOM 1863 C C . MET B 1 58 ? -3.793 13.547 11.203 1 98.81 58 MET B C 1
ATOM 1865 O O . MET B 1 58 ? -4.324 14.359 11.961 1 98.81 58 MET B O 1
ATOM 1869 N N . VAL B 1 59 ? -4.301 12.398 10.938 1 98.5 59 VAL B N 1
ATOM 1870 C CA . VAL B 1 59 ? -5.539 11.961 11.57 1 98.5 59 VAL B CA 1
ATOM 1871 C C . VAL B 1 59 ? -5.324 10.609 12.25 1 98.5 59 VAL B C 1
ATOM 1873 O O . VAL B 1 59 ? -4.609 9.75 11.727 1 98.5 59 VAL B O 1
ATOM 1876 N N . LYS B 1 60 ? -5.836 10.398 13.438 1 98.12 60 LYS B N 1
ATOM 1877 C CA . LYS B 1 60 ? -5.938 9.109 14.109 1 98.12 60 LYS B CA 1
ATOM 1878 C C . LYS B 1 60 ? -7.301 8.469 13.859 1 98.12 60 LYS B C 1
ATOM 1880 O O . LYS B 1 60 ? -8.336 9.086 14.109 1 98.12 60 LYS B O 1
ATOM 1885 N N . GLN B 1 61 ? -7.324 7.367 13.344 1 96.44 61 GLN B N 1
ATOM 1886 C CA . GLN B 1 61 ? -8.555 6.68 12.969 1 96.44 61 GLN B CA 1
ATOM 1887 C C . GLN B 1 61 ? -8.484 5.195 13.305 1 96.44 61 GLN B C 1
ATOM 1889 O O . GLN B 1 61 ? -7.453 4.555 13.109 1 96.44 61 GLN B O 1
ATOM 1894 N N . PHE B 1 62 ? -9.609 4.648 13.844 1 97.38 62 PHE B N 1
ATOM 1895 C CA . PHE B 1 62 ? -9.703 3.211 14.086 1 97.38 62 PHE B CA 1
ATOM 1896 C C . PHE B 1 62 ? -9.898 2.457 12.773 1 97.38 62 PHE B C 1
ATOM 1898 O O . PHE B 1 62 ? -10.82 2.756 12.008 1 97.38 62 PHE B O 1
ATOM 1905 N N . ARG B 1 63 ? -9.055 1.529 12.516 1 97.81 63 ARG B N 1
ATOM 1906 C CA . ARG B 1 63 ? -9.156 0.677 11.336 1 97.81 63 ARG B CA 1
ATOM 1907 C C . ARG B 1 63 ? -9.664 -0.714 11.711 1 97.81 63 ARG B C 1
ATOM 1909 O O . ARG B 1 63 ? -8.898 -1.534 12.227 1 97.81 63 ARG B O 1
ATOM 1916 N N . TYR B 1 64 ? -10.82 -0.967 11.32 1 97.5 64 TYR B N 1
ATOM 1917 C CA . TYR B 1 64 ? -11.57 -2.125 11.797 1 97.5 64 TYR B CA 1
ATOM 1918 C C . TYR B 1 64 ? -10.852 -3.422 11.438 1 97.5 64 TYR B C 1
ATOM 1920 O O . TYR B 1 64 ? -10.656 -4.285 12.297 1 97.5 64 TYR B O 1
ATOM 1928 N N . PRO B 1 65 ? -10.352 -3.631 10.195 1 98.38 65 PRO B N 1
ATOM 1929 C CA . PRO B 1 65 ? -9.688 -4.898 9.891 1 98.38 65 PRO B CA 1
ATOM 1930 C C . PRO B 1 65 ? -8.477 -5.156 10.781 1 98.38 65 PRO B C 1
ATOM 1932 O O . PRO B 1 65 ? -8.156 -6.312 11.078 1 98.38 65 PRO B O 1
ATOM 1935 N N . MET B 1 66 ? -7.863 -4.066 11.18 1 98.25 66 MET B N 1
ATOM 1936 C CA . MET B 1 66 ? -6.617 -4.176 11.93 1 98.25 66 MET B CA 1
ATOM 1937 C C . MET B 1 66 ? -6.879 -4.125 13.438 1 98.25 66 MET B C 1
ATOM 1939 O O . MET B 1 66 ? -5.969 -4.355 14.234 1 98.25 66 MET B O 1
ATOM 1943 N N . GLN B 1 67 ? -8.078 -3.732 13.812 1 97.62 67 GLN B N 1
ATOM 1944 C CA . GLN B 1 67 ? -8.516 -3.615 15.195 1 97.62 67 GLN B CA 1
ATOM 1945 C C . GLN B 1 67 ? -7.543 -2.76 16.016 1 97.62 67 GLN B C 1
ATOM 1947 O O . GLN B 1 67 ? -7.145 -3.141 17.109 1 97.62 67 GLN B O 1
ATOM 1952 N N . GLN B 1 68 ? -7.133 -1.67 15.453 1 97.94 68 GLN B N 1
ATOM 1953 C CA . GLN B 1 68 ? -6.262 -0.706 16.109 1 97.94 68 GLN B CA 1
ATOM 1954 C C . GLN B 1 68 ? -6.434 0.689 15.516 1 97.94 68 GLN B C 1
ATOM 1956 O O . GLN B 1 68 ? -6.914 0.836 14.391 1 97.94 68 GLN B O 1
ATOM 1961 N N . VAL B 1 69 ? -6.059 1.655 16.312 1 98.12 69 VAL B N 1
ATOM 1962 C CA . VAL B 1 69 ? -5.984 3.027 15.828 1 98.12 69 VAL B CA 1
ATOM 1963 C C . VAL B 1 69 ? -4.676 3.236 15.07 1 98.12 69 VAL B C 1
ATOM 1965 O O . VAL B 1 69 ? -3.611 2.812 15.523 1 98.12 69 VAL B O 1
ATOM 1968 N N . THR B 1 70 ? -4.754 3.789 13.922 1 98.44 70 THR B N 1
ATOM 1969 C CA . THR B 1 70 ? -3.572 4.141 13.141 1 98.44 70 THR B CA 1
ATOM 1970 C C . THR B 1 70 ? -3.461 5.656 12.984 1 98.44 70 THR B C 1
ATOM 1972 O O . THR B 1 70 ? -4.469 6.363 13.016 1 98.44 70 THR B O 1
ATOM 1975 N N . LEU B 1 71 ? -2.264 6.113 12.906 1 98.81 71 LEU B N 1
ATOM 1976 C CA . LEU B 1 71 ? -1.969 7.488 12.531 1 98.81 71 LEU B CA 1
ATOM 1977 C C . LEU B 1 71 ? -1.762 7.605 11.023 1 98.81 71 LEU B C 1
ATOM 1979 O O . LEU B 1 71 ? -0.896 6.934 10.453 1 98.81 71 LEU B O 1
ATOM 1983 N N . GLU B 1 72 ? -2.605 8.453 10.367 1 98.88 72 GLU B N 1
ATOM 1984 C CA . GLU B 1 72 ? -2.623 8.539 8.914 1 98.88 72 GLU B CA 1
ATOM 1985 C C . GLU B 1 72 ? -2.67 9.984 8.438 1 98.88 72 GLU B C 1
ATOM 1987 O O . GLU B 1 72 ? -2.826 10.906 9.25 1 98.88 72 GLU B O 1
ATOM 1992 N N . ILE B 1 73 ? -2.48 10.18 7.137 1 98.94 73 ILE B N 1
ATOM 1993 C CA . ILE B 1 73 ? -2.818 11.453 6.516 1 98.94 73 ILE B CA 1
ATOM 1994 C C . ILE B 1 73 ? -4.262 11.422 6.023 1 98.94 73 ILE B C 1
ATOM 1996 O O . ILE B 1 73 ? -4.828 10.344 5.809 1 98.94 73 ILE B O 1
ATOM 2000 N N . PRO B 1 74 ? -4.895 12.617 5.902 1 98.75 74 PRO B N 1
ATOM 2001 C CA . PRO B 1 74 ? -6.266 12.648 5.391 1 98.75 74 PRO B CA 1
ATOM 2002 C C . PRO B 1 74 ? -6.426 11.891 4.074 1 98.75 74 PRO B C 1
ATOM 2004 O O . PRO B 1 74 ? -5.543 11.953 3.213 1 98.75 74 PRO B O 1
ATOM 2007 N N . ALA B 1 75 ? -7.484 11.211 3.955 1 98.56 75 ALA B N 1
ATOM 2008 C CA . ALA B 1 75 ? -7.734 10.367 2.791 1 98.56 75 ALA B CA 1
ATOM 2009 C C . ALA B 1 75 ? -9.227 10.125 2.594 1 98.56 75 ALA B C 1
ATOM 2011 O O . ALA B 1 75 ? -10.039 10.453 3.465 1 98.56 75 ALA B O 1
ATOM 2012 N N . GLY B 1 76 ? -9.594 9.555 1.41 1 97.44 76 GLY B N 1
ATOM 2013 C CA . GLY B 1 76 ? -10.984 9.227 1.145 1 97.44 76 GLY B CA 1
ATOM 2014 C C . GLY B 1 76 ? -11.172 8.422 -0.123 1 97.44 76 GLY B C 1
ATOM 2015 O O . GLY B 1 76 ? -10.258 8.305 -0.937 1 97.44 76 GLY B O 1
ATOM 2016 N N . LYS B 1 77 ? -12.398 7.914 -0.267 1 96.69 77 LYS B N 1
ATOM 2017 C CA . LYS B 1 77 ? -12.766 7.113 -1.432 1 96.69 77 LYS B CA 1
ATOM 2018 C C . LYS B 1 77 ? -13.219 8 -2.588 1 96.69 77 LYS B C 1
ATOM 2020 O O . LYS B 1 77 ? -13.891 9.008 -2.373 1 96.69 77 LYS B O 1
ATOM 2025 N N . LEU B 1 78 ? -12.844 7.539 -3.777 1 97.62 78 LEU B N 1
ATOM 2026 C CA . LEU B 1 78 ? -13.328 8.227 -4.969 1 97.62 78 LEU B CA 1
ATOM 2027 C C . LEU B 1 78 ? -14.797 7.895 -5.227 1 97.62 78 LEU B C 1
ATOM 2029 O O . LEU B 1 78 ? -15.195 6.73 -5.16 1 97.62 78 LEU B O 1
ATOM 2033 N N . GLU B 1 79 ? -15.555 8.852 -5.461 1 93.5 79 GLU B N 1
ATOM 2034 C CA . GLU B 1 79 ? -16.891 8.648 -6.012 1 93.5 79 GLU B CA 1
ATOM 2035 C C . GLU B 1 79 ? -16.844 8.406 -7.516 1 93.5 79 GLU B C 1
ATOM 2037 O O . GLU B 1 79 ? -15.852 8.742 -8.172 1 93.5 79 GLU B O 1
ATOM 2042 N N . ALA B 1 80 ? -17.891 7.816 -8.023 1 91.88 80 ALA B N 1
ATOM 2043 C CA . ALA B 1 80 ? -17.938 7.527 -9.453 1 91.88 80 ALA B CA 1
ATOM 2044 C C . ALA B 1 80 ? -17.766 8.805 -10.273 1 91.88 80 ALA B C 1
ATOM 2046 O O . ALA B 1 80 ? -18.516 9.766 -10.086 1 91.88 80 ALA B O 1
ATOM 2047 N N . GLY B 1 81 ? -16.719 8.828 -11.148 1 93.75 81 GLY B N 1
ATOM 2048 C CA . GLY B 1 81 ? -16.516 9.938 -12.07 1 93.75 81 GLY B CA 1
ATOM 2049 C C . GLY B 1 81 ? -15.82 1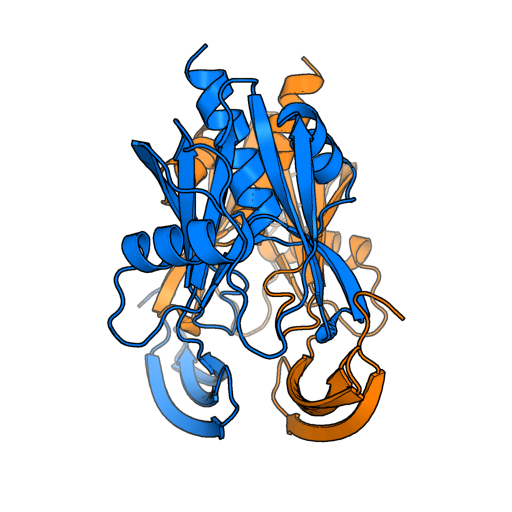1.117 -11.43 1 93.75 81 GLY B C 1
ATOM 2050 O O . GLY B 1 81 ? -15.539 12.117 -12.102 1 93.75 81 GLY B O 1
ATOM 2051 N N . GLU B 1 82 ? -15.531 11.039 -10.164 1 96.81 82 GLU B N 1
ATOM 2052 C CA . GLU B 1 82 ? -14.906 12.148 -9.461 1 96.81 82 GLU B CA 1
ATOM 2053 C C . GLU B 1 82 ? -13.438 12.297 -9.859 1 96.81 82 GLU B C 1
ATOM 2055 O O . GLU B 1 82 ? -12.719 11.305 -9.969 1 96.81 82 GLU B O 1
ATOM 2060 N N . ASP B 1 83 ? -13.047 13.531 -10.125 1 98.19 83 ASP B N 1
ATOM 2061 C CA . ASP B 1 83 ? -11.625 13.82 -10.312 1 98.19 83 ASP B CA 1
ATOM 2062 C C . ASP B 1 83 ? -10.844 13.602 -9.016 1 98.19 83 ASP B C 1
ATOM 2064 O O . ASP B 1 83 ? -11.219 14.133 -7.965 1 98.19 83 ASP B O 1
ATOM 2068 N N . PRO B 1 84 ? -9.773 12.844 -9.062 1 98.56 84 PRO B N 1
ATOM 2069 C CA . PRO B 1 84 ? -9.023 12.547 -7.844 1 98.56 84 PRO B CA 1
ATOM 2070 C C . PRO B 1 84 ? -8.539 13.805 -7.125 1 98.56 84 PRO B C 1
ATOM 2072 O O . PRO B 1 84 ? -8.555 13.867 -5.895 1 98.56 84 PRO B O 1
ATOM 2075 N N . ALA B 1 85 ? -8.078 14.781 -7.887 1 98.75 85 ALA B N 1
ATOM 2076 C CA . ALA B 1 85 ? -7.625 16.016 -7.266 1 98.75 85 ALA B CA 1
ATOM 2077 C C . ALA B 1 85 ? -8.758 16.703 -6.496 1 98.75 85 ALA B C 1
ATOM 2079 O O . ALA B 1 85 ? -8.555 17.188 -5.387 1 98.75 85 ALA B O 1
ATOM 2080 N N . ASP B 1 86 ? -9.906 16.734 -7.09 1 98.62 86 ASP B N 1
ATOM 2081 C CA . ASP B 1 86 ? -11.07 17.328 -6.43 1 98.62 86 ASP B CA 1
ATOM 2082 C C . ASP B 1 86 ? -11.453 16.531 -5.184 1 98.62 86 ASP B C 1
ATOM 2084 O O . ASP B 1 86 ? -11.797 17.109 -4.148 1 98.62 86 ASP B O 1
ATOM 2088 N N . CYS B 1 87 ? -11.445 15.227 -5.258 1 98.5 87 CYS B N 1
ATOM 2089 C CA . CYS B 1 87 ? -11.719 14.367 -4.113 1 98.5 87 CYS B CA 1
ATOM 2090 C C . CYS B 1 87 ? -10.758 14.664 -2.969 1 98.5 87 CYS B C 1
ATOM 2092 O O . CYS B 1 87 ? -11.172 14.773 -1.813 1 98.5 87 CYS B O 1
ATOM 2094 N N . GLY B 1 88 ? -9.445 14.789 -3.314 1 98.69 88 GLY B N 1
ATOM 2095 C CA . GLY B 1 88 ? -8.438 15.078 -2.303 1 98.69 88 GLY B CA 1
ATOM 2096 C C . GLY B 1 88 ? -8.672 16.391 -1.589 1 98.69 88 GLY B C 1
ATOM 2097 O O . GLY B 1 88 ? -8.539 16.484 -0.366 1 98.69 88 GLY B O 1
ATOM 2098 N N . ARG B 1 89 ? -9.039 17.375 -2.355 1 98.5 89 ARG B N 1
ATOM 2099 C CA . ARG B 1 89 ? -9.32 18.688 -1.762 1 98.5 89 ARG B CA 1
ATOM 2100 C C . ARG B 1 89 ? -10.555 18.625 -0.86 1 98.5 89 ARG B C 1
ATOM 2102 O O . ARG B 1 89 ? -10.578 19.234 0.206 1 98.5 89 ARG B O 1
ATOM 2109 N N . ARG B 1 90 ? -11.555 17.922 -1.357 1 97.81 90 ARG B N 1
ATOM 2110 C CA . ARG B 1 90 ? -12.758 17.734 -0.55 1 97.81 90 ARG B CA 1
ATOM 2111 C C . ARG B 1 90 ? -12.422 17.031 0.765 1 97.81 90 ARG B C 1
ATOM 2113 O O . ARG B 1 90 ? -12.828 17.484 1.836 1 97.81 90 ARG B O 1
ATOM 2120 N N . GLU B 1 91 ? -11.648 15.938 0.744 1 98.31 91 GLU B N 1
ATOM 2121 C CA . GLU B 1 91 ? -11.289 15.18 1.935 1 98.31 91 GLU B CA 1
ATOM 2122 C C . GLU B 1 91 ? -10.406 16 2.869 1 98.31 91 GLU B C 1
ATOM 2124 O O . GLU B 1 91 ? -10.492 15.875 4.09 1 98.31 91 GLU B O 1
ATOM 2129 N N . LEU B 1 92 ? -9.469 16.797 2.287 1 98.62 92 LEU B N 1
ATOM 2130 C CA . LEU B 1 92 ? -8.641 17.703 3.076 1 98.62 92 LEU B CA 1
ATOM 2131 C C . LEU B 1 92 ? -9.508 18.641 3.906 1 98.62 92 LEU B C 1
ATOM 2133 O O . LEU B 1 92 ? -9.258 18.828 5.098 1 98.62 92 LEU B O 1
ATOM 2137 N N . ARG B 1 93 ? -10.492 19.219 3.289 1 98.06 93 ARG B N 1
ATOM 2138 C CA . ARG B 1 93 ? -11.406 20.125 3.969 1 98.06 93 ARG B CA 1
ATOM 2139 C C . ARG B 1 93 ? -12.227 19.391 5.02 1 98.06 93 ARG B C 1
ATOM 2141 O O . ARG B 1 93 ? -12.359 19.859 6.156 1 98.06 93 ARG B O 1
ATOM 2148 N N . GLU B 1 94 ? -12.805 18.25 4.691 1 98 94 GLU B N 1
ATOM 2149 C CA . GLU B 1 94 ? -13.711 17.516 5.57 1 98 94 GLU B CA 1
ATOM 2150 C C . GLU B 1 94 ? -12.969 16.953 6.781 1 98 94 GLU B C 1
ATOM 2152 O O . GLU B 1 94 ? -13.469 17.031 7.906 1 98 94 GLU B O 1
ATOM 2157 N N . GLU B 1 95 ? -11.773 16.422 6.609 1 98.06 95 GLU B N 1
ATOM 2158 C CA . GLU B 1 95 ? -11.102 15.688 7.68 1 98.06 95 GLU B CA 1
ATOM 2159 C C . GLU B 1 95 ? -10.133 16.578 8.438 1 98.06 95 GLU B C 1
ATOM 2161 O O . GLU B 1 95 ? -9.969 16.438 9.656 1 98.06 95 GLU B O 1
ATOM 2166 N N . ALA B 1 96 ? -9.406 17.5 7.762 1 97.81 96 ALA B N 1
ATOM 2167 C CA . ALA B 1 96 ? -8.375 18.312 8.406 1 97.81 96 ALA B CA 1
ATOM 2168 C C . ALA B 1 96 ? -8.852 19.734 8.609 1 97.81 96 ALA B C 1
ATOM 2170 O O . ALA B 1 96 ? -8.188 20.531 9.289 1 97.81 96 ALA B O 1
ATOM 2171 N N . GLY B 1 97 ? -10.055 20.109 8.055 1 97.88 97 GLY B N 1
ATOM 2172 C CA . GLY B 1 97 ? -10.57 21.469 8.18 1 97.88 97 GLY B CA 1
ATOM 2173 C C . GLY B 1 97 ? -9.688 22.5 7.516 1 97.88 97 GLY B C 1
ATOM 2174 O O . GLY B 1 97 ? -9.484 23.594 8.062 1 97.88 97 GLY B O 1
ATOM 2175 N N . ARG B 1 98 ? -9.086 22.125 6.414 1 98.31 98 ARG B N 1
ATOM 2176 C CA . ARG B 1 98 ? -8.188 23.047 5.719 1 98.31 98 ARG B CA 1
ATOM 2177 C C . ARG B 1 98 ? -8.477 23.062 4.223 1 98.31 98 ARG B C 1
ATOM 2179 O O . ARG B 1 98 ? -8.977 22.078 3.666 1 98.31 98 ARG B O 1
ATOM 2186 N N . THR B 1 99 ? -8.195 24.109 3.588 1 98.38 99 THR B N 1
ATOM 2187 C CA . THR B 1 99 ? -7.965 24.219 2.15 1 98.38 99 THR B CA 1
ATOM 2188 C C . THR B 1 99 ? -6.512 24.578 1.86 1 98.38 99 THR B C 1
ATOM 2190 O O . THR B 1 99 ? -5.711 24.734 2.783 1 98.38 99 THR B O 1
ATOM 2193 N N . CYS B 1 100 ? -6.16 24.672 0.52 1 98.56 100 CYS B N 1
ATOM 2194 C CA . CYS B 1 100 ? -4.754 24.938 0.231 1 98.56 100 CYS B CA 1
ATOM 2195 C C . CYS B 1 100 ? -4.605 25.828 -1.001 1 98.56 100 CYS B C 1
ATOM 2197 O O . CYS B 1 100 ? -5.488 25.859 -1.86 1 98.56 100 CYS B O 1
ATOM 2199 N N . GLY B 1 101 ? -3.547 26.547 -1.007 1 98.62 101 GLY B N 1
ATOM 2200 C CA . GLY B 1 101 ? -3.234 27.422 -2.133 1 98.62 101 GLY B CA 1
ATOM 2201 C C . GLY B 1 101 ? -2.314 26.766 -3.148 1 98.62 101 GLY B C 1
ATOM 2202 O O . GLY B 1 101 ? -2.254 27.203 -4.301 1 98.62 101 GLY B O 1
ATOM 2203 N N . LYS B 1 102 ? -1.538 25.812 -2.812 1 98.69 102 LYS B N 1
ATOM 2204 C CA . LYS B 1 102 ? -0.642 25.031 -3.66 1 98.69 102 LYS B CA 1
ATOM 2205 C C . LYS B 1 102 ? -0.898 23.531 -3.498 1 98.69 102 LYS B C 1
ATOM 2207 O O . LYS B 1 102 ? -0.938 23.031 -2.377 1 98.69 102 LYS B O 1
ATOM 2212 N N . TYR B 1 103 ? -1.156 22.906 -4.555 1 98.75 103 TYR B N 1
ATOM 2213 C CA . TYR B 1 103 ? -1.549 21.5 -4.598 1 98.75 103 TYR B CA 1
ATOM 2214 C C . TYR B 1 103 ? -0.708 20.719 -5.605 1 98.75 103 TYR B C 1
ATOM 2216 O O . TYR B 1 103 ? -0.875 20.891 -6.816 1 98.75 103 TYR B O 1
ATOM 2224 N N . THR B 1 104 ? 0.232 19.859 -5.133 1 98.75 104 THR B N 1
ATOM 2225 C CA . THR B 1 104 ? 1.218 19.172 -5.969 1 98.75 104 THR B CA 1
ATOM 2226 C C . THR B 1 104 ? 0.948 17.672 -6.016 1 98.75 104 THR B C 1
ATOM 2228 O O . THR B 1 104 ? 0.841 17.031 -4.973 1 98.75 104 THR B O 1
ATOM 2231 N N . PRO B 1 105 ? 0.761 17.094 -7.215 1 98.81 105 PRO B N 1
ATOM 2232 C CA . PRO B 1 105 ? 0.64 15.633 -7.301 1 98.81 105 PRO B CA 1
ATOM 2233 C C . PRO B 1 105 ? 1.896 14.914 -6.82 1 98.81 105 PRO B C 1
ATOM 2235 O O . PRO B 1 105 ? 3.014 15.336 -7.121 1 98.81 105 PRO B O 1
ATOM 2238 N N . LEU B 1 106 ? 1.718 13.859 -6.047 1 98.88 106 LEU B N 1
ATOM 2239 C CA . LEU B 1 106 ? 2.822 13.031 -5.578 1 98.88 106 LEU B CA 1
ATOM 2240 C C . LEU B 1 106 ? 2.824 11.68 -6.281 1 98.88 106 LEU B C 1
ATOM 2242 O O . LEU B 1 106 ? 3.625 10.805 -5.949 1 98.88 106 LEU B O 1
ATOM 2246 N N . GLY B 1 107 ? 1.902 11.477 -7.25 1 98.75 107 GLY B N 1
ATOM 2247 C CA . GLY B 1 107 ? 1.787 10.211 -7.961 1 98.75 107 GLY B CA 1
ATOM 2248 C C . GLY B 1 107 ? 0.691 9.32 -7.41 1 98.75 107 GLY B C 1
ATOM 2249 O O . GLY B 1 107 ? -0.244 9.797 -6.77 1 98.75 107 GLY B O 1
ATOM 2250 N N . LYS B 1 108 ? 0.732 8.016 -7.789 1 98.88 108 LYS B N 1
ATOM 2251 C CA . LYS B 1 108 ? -0.255 7.023 -7.375 1 98.88 108 LYS B CA 1
ATOM 2252 C C . LYS B 1 108 ? 0.42 5.797 -6.766 1 98.88 108 LYS B C 1
ATOM 2254 O O . LYS B 1 108 ? 1.626 5.602 -6.93 1 98.88 108 LYS B O 1
ATOM 2259 N N . LEU B 1 109 ? -0.312 5.07 -6 1 98.94 109 LEU B N 1
ATOM 2260 C CA . LEU B 1 109 ? 0.17 3.781 -5.516 1 98.94 109 LEU B CA 1
ATOM 2261 C C . LEU B 1 109 ? -0.88 2.695 -5.727 1 98.94 109 LEU B C 1
ATOM 2263 O O . LEU B 1 109 ? -2.08 2.979 -5.738 1 98.94 109 LEU B O 1
ATOM 2267 N N . PHE B 1 110 ? -0.405 1.489 -6.043 1 98.94 110 PHE B N 1
ATOM 2268 C CA . PHE B 1 110 ? -1.17 0.249 -6 1 98.94 110 PHE B CA 1
ATOM 2269 C C . PHE B 1 110 ? -0.986 -0.454 -4.66 1 98.94 110 PHE B C 1
ATOM 2271 O O . PHE B 1 110 ? 0.077 -1.017 -4.387 1 98.94 110 PHE B O 1
ATOM 2278 N N . PRO B 1 111 ? -1.955 -0.425 -3.797 1 98.75 111 PRO B N 1
ATOM 2279 C CA . PRO B 1 111 ? -1.736 -0.985 -2.461 1 98.75 111 PRO B CA 1
ATOM 2280 C C . PRO B 1 111 ? -1.378 -2.469 -2.494 1 98.75 111 PRO B C 1
ATOM 2282 O O . PRO B 1 111 ? -0.477 -2.906 -1.774 1 98.75 111 PRO B O 1
ATOM 2285 N N . THR B 1 112 ? -2.1 -3.27 -3.225 1 98.06 112 THR B N 1
ATOM 2286 C CA . THR B 1 112 ? -1.885 -4.707 -3.338 1 98.06 112 THR B CA 1
ATOM 2287 C C . THR B 1 112 ? -2.225 -5.195 -4.742 1 98.06 112 THR B C 1
ATOM 2289 O O . THR B 1 112 ? -3.258 -5.832 -4.949 1 98.06 112 THR B O 1
ATOM 2292 N N . PRO B 1 113 ? -1.324 -4.973 -5.676 1 98.06 113 PRO B N 1
ATOM 2293 C CA . PRO B 1 113 ? -1.642 -5.207 -7.086 1 98.06 113 PRO B CA 1
ATOM 2294 C C . PRO B 1 113 ? -1.765 -6.691 -7.422 1 98.06 113 PRO B C 1
ATOM 2296 O O . PRO B 1 113 ? -2.146 -7.047 -8.539 1 98.06 113 PRO B O 1
ATOM 2299 N N . ALA B 1 114 ? -1.503 -7.57 -6.492 1 97 114 ALA B N 1
ATOM 2300 C CA . ALA B 1 114 ? -1.608 -9.008 -6.727 1 97 114 ALA B CA 1
ATOM 2301 C C . ALA B 1 114 ? -3.064 -9.438 -6.887 1 97 114 ALA B C 1
ATOM 2303 O O . ALA B 1 114 ? -3.361 -10.414 -7.578 1 97 114 ALA B O 1
ATOM 2304 N N . TYR B 1 115 ? -4.043 -8.68 -6.266 1 98.31 115 TYR B N 1
ATOM 2305 C CA . TYR B 1 115 ? -5.418 -9.172 -6.324 1 98.31 115 TYR B CA 1
ATOM 2306 C C . TYR B 1 115 ? -6.414 -8.023 -6.211 1 98.31 115 TYR B C 1
ATOM 2308 O O . TYR B 1 115 ? -7.625 -8.25 -6.145 1 98.31 115 TYR B O 1
ATOM 2316 N N . ASP B 1 116 ? -5.977 -6.848 -6.141 1 98.62 116 ASP B N 1
ATOM 2317 C CA . ASP B 1 116 ? -6.812 -5.68 -5.887 1 98.62 116 ASP B CA 1
ATOM 2318 C C . ASP B 1 116 ? -6.617 -4.617 -6.965 1 98.62 116 ASP B C 1
ATOM 2320 O O . ASP B 1 116 ? -5.484 -4.293 -7.324 1 98.62 116 ASP B O 1
ATOM 2324 N N . THR B 1 117 ? -7.707 -4.004 -7.5 1 98.56 117 THR B N 1
ATOM 2325 C CA . THR B 1 117 ? -7.633 -3.014 -8.57 1 98.56 117 THR B CA 1
ATOM 2326 C C . THR B 1 117 ? -7.496 -1.606 -7.992 1 98.56 117 THR B C 1
ATOM 2328 O O . THR B 1 117 ? -7.395 -0.632 -8.742 1 98.56 117 THR B O 1
ATOM 2331 N N . GLU B 1 118 ? -7.5 -1.438 -6.742 1 98.56 118 GLU B N 1
ATOM 2332 C CA . GLU B 1 118 ? -7.504 -0.13 -6.098 1 98.56 118 GLU B CA 1
ATOM 2333 C C . GLU B 1 118 ? -6.285 0.693 -6.508 1 98.56 118 GLU B C 1
ATOM 2335 O O . GLU B 1 118 ? -5.164 0.186 -6.523 1 98.56 118 GLU B O 1
ATOM 2340 N N . VAL B 1 119 ? -6.523 1.943 -6.867 1 98.81 119 VAL B N 1
ATOM 2341 C CA . VAL B 1 119 ? -5.5 2.957 -7.098 1 98.81 119 VAL B CA 1
ATOM 2342 C C . VAL B 1 119 ? -5.711 4.133 -6.148 1 98.81 119 VAL B C 1
ATOM 2344 O O . VAL B 1 119 ? -6.824 4.656 -6.035 1 98.81 119 VAL B O 1
ATOM 2347 N N . ILE B 1 120 ? -4.707 4.516 -5.391 1 98.94 120 ILE B N 1
ATOM 2348 C CA . ILE B 1 120 ? -4.785 5.68 -4.512 1 98.94 120 ILE B CA 1
ATOM 2349 C C . ILE B 1 120 ? -3.916 6.805 -5.066 1 98.94 120 ILE B C 1
ATOM 2351 O O . ILE B 1 120 ? -2.721 6.617 -5.305 1 98.94 120 ILE B O 1
ATOM 2355 N N . HIS B 1 121 ? -4.5 7.91 -5.277 1 98.94 121 HIS B N 1
ATOM 2356 C CA . HIS B 1 121 ? -3.809 9.102 -5.754 1 98.94 121 HIS B CA 1
ATOM 2357 C C . HIS B 1 121 ? -3.316 9.961 -4.59 1 98.94 121 HIS B C 1
ATOM 2359 O O . HIS B 1 121 ? -4.035 10.148 -3.605 1 98.94 121 HIS B O 1
ATOM 2365 N N . MET B 1 122 ? -2.117 10.477 -4.68 1 98.94 122 MET B N 1
ATOM 2366 C CA . MET B 1 122 ? -1.508 11.18 -3.557 1 98.94 122 MET B CA 1
ATOM 2367 C C . MET B 1 122 ? -1.201 12.633 -3.928 1 98.94 122 MET B C 1
ATOM 2369 O O . MET B 1 122 ? -0.757 12.906 -5.043 1 98.94 122 MET B O 1
ATOM 2373 N N . TYR B 1 123 ? -1.358 13.508 -2.986 1 98.94 123 TYR B N 1
ATOM 2374 C CA . TYR B 1 123 ? -1.104 14.93 -3.215 1 98.94 123 TYR B CA 1
ATOM 2375 C C . TYR B 1 123 ? -0.422 15.555 -2.008 1 98.94 123 TYR B C 1
ATOM 2377 O O . TYR B 1 123 ? -0.588 15.094 -0.877 1 98.94 123 TYR B O 1
ATOM 2385 N N . LEU B 1 124 ? 0.31 16.547 -2.256 1 98.94 124 LEU B N 1
ATOM 2386 C CA . LEU B 1 124 ? 0.873 17.453 -1.261 1 98.94 124 LEU B CA 1
ATOM 2387 C C . LEU B 1 124 ? 0.149 18.797 -1.278 1 98.94 124 LEU B C 1
ATOM 2389 O O . LEU B 1 124 ? 0.051 19.453 -2.324 1 98.94 124 LEU B O 1
ATOM 2393 N N . ALA B 1 125 ? -0.427 19.156 -0.187 1 98.94 125 ALA B N 1
ATOM 2394 C CA . ALA B 1 125 ? -1.104 20.438 -0.037 1 98.94 125 ALA B CA 1
ATOM 2395 C C . ALA B 1 125 ? -0.255 21.406 0.772 1 98.94 125 ALA B C 1
ATOM 2397 O O . ALA B 1 125 ? 0.112 21.125 1.914 1 98.94 125 ALA B O 1
ATOM 2398 N N . GLN B 1 126 ? 0.039 22.531 0.248 1 98.81 126 GLN B N 1
ATOM 2399 C CA . GLN B 1 126 ? 0.793 23.594 0.896 1 98.81 126 GLN B CA 1
ATOM 2400 C C . GLN B 1 126 ? 0.025 24.906 0.856 1 98.81 126 GLN B C 1
ATOM 2402 O O . GLN B 1 126 ? -0.993 25.031 0.17 1 98.81 126 GLN B O 1
ATOM 2407 N N . GLU B 1 127 ? 0.549 25.953 1.625 1 98.62 127 GLU B N 1
ATOM 2408 C CA . GLU B 1 127 ? -0.178 27.219 1.783 1 98.62 127 GLU B CA 1
ATOM 2409 C C . GLU B 1 127 ? -1.591 26.969 2.305 1 98.62 127 GLU B C 1
ATOM 2411 O O . GLU B 1 127 ? -2.566 27.438 1.714 1 98.62 127 GLU B O 1
ATOM 2416 N N . LEU B 1 128 ? -1.681 26.297 3.379 1 98.62 128 LEU B N 1
ATOM 2417 C CA . LEU B 1 128 ? -2.949 25.891 3.975 1 98.62 128 LEU B CA 1
ATOM 2418 C C . LEU B 1 128 ? -3.719 27.109 4.492 1 98.62 128 LEU B C 1
ATOM 2420 O O . LEU B 1 128 ? -3.119 28.047 5.012 1 98.62 128 LEU B O 1
ATOM 2424 N N . SER B 1 129 ? -4.957 27.047 4.379 1 98.12 129 SER B N 1
ATOM 2425 C CA . SER B 1 129 ? -5.824 28.078 4.938 1 98.12 129 SER B CA 1
ATOM 2426 C C . SER B 1 129 ? -5.812 28.047 6.461 1 98.12 129 SER B C 1
ATOM 2428 O O . SER B 1 129 ? -5.242 27.125 7.062 1 98.12 129 SER B O 1
ATOM 2430 N N . ALA B 1 130 ? -6.453 29.031 7.059 1 96.25 130 ALA B N 1
ATOM 2431 C CA . ALA B 1 130 ? -6.754 28.969 8.484 1 96.25 130 ALA B CA 1
ATOM 2432 C C . ALA B 1 130 ? -7.664 27.797 8.805 1 96.25 130 ALA B C 1
ATOM 2434 O O . ALA B 1 130 ? -8.406 27.328 7.941 1 96.25 130 ALA B O 1
ATOM 2435 N N . PRO B 1 131 ? -7.516 27.312 10.008 1 94.69 131 PRO B N 1
ATOM 2436 C CA . PRO B 1 131 ? -8.328 26.156 10.383 1 94.69 131 PRO B CA 1
ATOM 2437 C C . PRO B 1 131 ? -9.828 26.422 10.266 1 94.69 131 PRO B C 1
ATOM 2439 O O . PRO B 1 131 ? -10.289 27.531 10.57 1 94.69 131 PRO B O 1
ATOM 2442 N N . GLU B 1 132 ? -10.5 25.5 9.742 1 92.94 132 GLU B N 1
ATOM 2443 C CA . GLU B 1 132 ? -11.961 25.438 9.758 1 92.94 132 GLU B CA 1
ATOM 2444 C C . GLU B 1 132 ? -12.438 24.156 10.438 1 92.94 132 GLU B C 1
ATOM 2446 O O . GLU B 1 132 ? -11.633 23.297 10.789 1 92.94 132 GLU B O 1
ATOM 2451 N N . ALA B 1 133 ? -13.727 24.125 10.734 1 91.5 133 ALA B N 1
ATOM 2452 C CA . ALA B 1 133 ? -14.289 22.938 11.367 1 91.5 133 ALA B CA 1
ATOM 2453 C C . ALA B 1 133 ? -14.227 21.734 10.438 1 91.5 133 ALA B C 1
ATOM 2455 O O . ALA B 1 133 ? -14.422 21.859 9.227 1 91.5 133 ALA B O 1
ATOM 2456 N N . GLN B 1 134 ? -13.922 20.578 11.047 1 91.5 134 GLN B N 1
ATOM 2457 C CA . GLN B 1 134 ? -14.078 19.344 10.305 1 91.5 134 GLN B CA 1
ATOM 2458 C C . GLN B 1 134 ? -15.523 19.141 9.859 1 91.5 134 GLN B C 1
ATOM 2460 O O . GLN B 1 134 ? -16.438 19.766 10.414 1 91.5 134 GLN B O 1
ATOM 2465 N N . ASP B 1 135 ? -15.734 18.328 8.836 1 92.88 135 ASP B N 1
ATOM 2466 C CA . ASP B 1 135 ? -17.031 17.906 8.312 1 92.88 135 ASP B CA 1
ATOM 2467 C C . ASP B 1 135 ? -17.016 16.422 7.949 1 92.88 135 ASP B C 1
ATOM 2469 O O . ASP B 1 135 ? -16.828 16.062 6.785 1 92.88 135 ASP B O 1
ATOM 2473 N N . LEU B 1 136 ? -17.234 15.617 8.922 1 91.5 136 LEU B N 1
ATOM 2474 C CA . LEU B 1 136 ? -17.078 14.172 8.773 1 91.5 136 LEU B CA 1
ATOM 2475 C C . LEU B 1 136 ? -18.391 13.516 8.398 1 91.5 136 LEU B C 1
ATOM 2477 O O . LEU B 1 136 ? -19.469 14.023 8.75 1 91.5 136 LEU B O 1
ATOM 2481 N N . ASP B 1 137 ? -18.297 12.461 7.605 1 87.44 137 ASP B N 1
ATOM 2482 C CA . ASP B 1 137 ? -19.484 11.672 7.266 1 87.44 137 ASP B CA 1
ATOM 2483 C C . ASP B 1 137 ? -20.062 11.008 8.508 1 87.44 137 ASP B C 1
ATOM 2485 O O . ASP B 1 137 ? -19.375 10.812 9.508 1 87.44 137 ASP B O 1
ATOM 2489 N N . ASP B 1 138 ? -21.312 10.695 8.336 1 86.38 138 ASP B N 1
ATOM 2490 C CA . ASP B 1 138 ? -21.953 9.953 9.414 1 86.38 138 ASP B CA 1
ATOM 2491 C C . ASP B 1 138 ? -21.203 8.656 9.711 1 86.38 138 ASP B C 1
ATOM 2493 O O . ASP B 1 138 ? -20.922 7.879 8.805 1 86.38 138 ASP B O 1
ATOM 2497 N N . GLY B 1 139 ? -20.812 8.539 10.961 1 85.31 139 GLY B N 1
ATOM 2498 C CA . GLY B 1 139 ? -20.156 7.312 11.367 1 85.31 139 GLY B CA 1
ATOM 2499 C C . GLY B 1 139 ? -18.641 7.371 11.234 1 85.31 139 GLY B C 1
ATOM 2500 O O . GLY B 1 139 ? -17.953 6.418 11.594 1 85.31 139 GLY B O 1
ATOM 2501 N N . GLU B 1 140 ? -18.203 8.414 10.695 1 89.12 140 GLU B N 1
ATOM 2502 C CA . GLU B 1 140 ? -16.75 8.594 10.602 1 89.12 140 GLU B CA 1
ATOM 2503 C C . GLU B 1 140 ? -16.203 9.336 11.812 1 89.12 140 GLU B C 1
ATOM 2505 O O . GLU B 1 140 ? -16.672 10.43 12.141 1 89.12 140 GLU B O 1
ATOM 2510 N N . PHE B 1 141 ? -15.25 8.727 12.508 1 89.62 141 PHE B N 1
ATOM 2511 C CA . PHE B 1 141 ? -14.617 9.32 13.68 1 89.62 141 PHE B CA 1
ATOM 2512 C C . PHE B 1 141 ? -13.102 9.336 13.523 1 89.62 141 PHE B C 1
ATOM 2514 O O . PHE B 1 141 ? -12.484 8.305 13.273 1 89.62 141 PHE B O 1
ATOM 2521 N N . LEU B 1 142 ? -12.555 10.492 13.57 1 91.25 142 LEU B N 1
ATOM 2522 C CA . LEU B 1 142 ? -11.102 10.617 13.57 1 91.25 142 LEU B CA 1
ATOM 2523 C C . LEU B 1 142 ? -10.672 11.891 14.297 1 91.25 142 LEU B C 1
ATOM 2525 O O . LEU B 1 142 ? -11.438 12.852 14.383 1 91.25 142 LEU B O 1
ATOM 2529 N N . ASP B 1 143 ? -9.469 11.898 14.891 1 95.31 143 ASP B N 1
ATOM 2530 C CA . ASP B 1 143 ? -8.852 13.031 15.57 1 95.31 143 ASP B CA 1
ATOM 2531 C C . ASP B 1 143 ? -7.703 13.609 14.742 1 95.31 143 ASP B C 1
ATOM 2533 O O . ASP B 1 143 ? -6.855 12.859 14.25 1 95.31 143 ASP B O 1
ATOM 2537 N N . VAL B 1 144 ? -7.707 14.875 14.641 1 96.88 144 VAL B N 1
ATOM 2538 C CA . VAL B 1 144 ? -6.613 15.516 13.914 1 96.88 144 VAL B CA 1
ATOM 2539 C C . VAL B 1 144 ? -5.453 15.789 14.867 1 96.88 144 VAL B C 1
ATOM 2541 O O . VAL B 1 144 ? -5.664 16.188 16.016 1 96.88 144 VAL B O 1
ATOM 2544 N N . THR B 1 145 ? -4.238 15.586 14.461 1 97.75 145 THR B N 1
ATOM 2545 C CA . THR B 1 145 ? -3.025 15.938 15.195 1 97.75 145 THR B CA 1
ATOM 2546 C C . THR B 1 145 ? -1.993 16.562 14.258 1 97.75 145 THR B C 1
ATOM 2548 O O . THR B 1 145 ? -2.111 16.453 13.039 1 97.75 145 THR B O 1
ATOM 2551 N N . GLU B 1 146 ? -1.14 17.328 14.852 1 98.19 146 GLU B N 1
ATOM 2552 C CA . GLU B 1 146 ? -0.104 18.047 14.109 1 98.19 146 GLU B CA 1
ATOM 2553 C C . GLU B 1 146 ? 1.287 17.688 14.625 1 98.19 146 GLU B C 1
ATOM 2555 O O . GLU B 1 146 ? 1.525 17.703 15.836 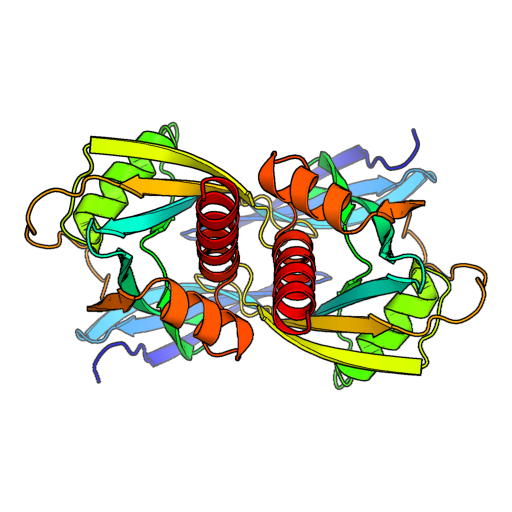1 98.19 146 GLU B O 1
ATOM 2560 N N . LEU B 1 147 ? 2.184 17.328 13.711 1 98.12 147 LEU B N 1
ATOM 2561 C CA . LEU B 1 147 ? 3.553 17.047 14.133 1 98.12 147 LEU B CA 1
ATOM 2562 C C . LEU B 1 147 ? 4.547 17.484 13.062 1 98.12 147 LEU B C 1
ATOM 2564 O O . LEU B 1 147 ? 4.199 17.562 11.883 1 98.12 147 LEU B O 1
ATOM 2568 N N . PRO B 1 148 ? 5.797 17.797 13.484 1 98.81 148 PRO B N 1
ATOM 2569 C CA . PRO B 1 148 ? 6.816 18.109 12.477 1 98.81 148 PRO B CA 1
ATOM 2570 C C . PRO B 1 148 ? 6.973 17 11.438 1 98.81 148 PRO B C 1
ATOM 2572 O O . PRO B 1 148 ? 6.938 15.82 11.781 1 98.81 148 PRO B O 1
ATOM 2575 N N . LEU B 1 149 ? 7.152 17.391 10.156 1 98.81 149 LEU B N 1
ATOM 2576 C CA . LEU B 1 149 ? 7.32 16.406 9.078 1 98.81 149 LEU B CA 1
ATOM 2577 C C . LEU B 1 149 ? 8.461 15.445 9.398 1 98.81 149 LEU B C 1
ATOM 2579 O O . LEU B 1 149 ? 8.32 14.234 9.211 1 98.81 149 LEU B O 1
ATOM 2583 N N . GLU B 1 150 ? 9.562 15.953 9.891 1 98.38 150 GLU B N 1
ATOM 2584 C CA . GLU B 1 150 ? 10.711 15.117 10.203 1 98.38 150 GLU B CA 1
ATOM 2585 C C . GLU B 1 150 ? 10.367 14.078 11.258 1 98.38 150 GLU B C 1
ATOM 2587 O O . GLU B 1 150 ? 10.836 12.938 11.195 1 98.38 150 GLU B O 1
ATOM 2592 N N . GLN B 1 151 ? 9.578 14.484 12.227 1 98.81 151 GLN B N 1
ATOM 2593 C CA . GLN B 1 151 ? 9.141 13.547 13.25 1 98.81 151 GLN B CA 1
ATOM 2594 C C . GLN B 1 151 ? 8.227 12.477 12.656 1 98.81 151 GLN B C 1
ATOM 2596 O O . GLN B 1 151 ? 8.344 11.297 13.008 1 98.81 151 GLN B O 1
ATOM 2601 N N . ALA B 1 152 ? 7.293 12.867 11.781 1 98.88 152 ALA B N 1
ATOM 2602 C CA . ALA B 1 152 ? 6.41 11.914 11.117 1 98.88 152 ALA B CA 1
ATOM 2603 C C . ALA B 1 152 ? 7.211 10.891 10.305 1 98.88 152 ALA B C 1
ATOM 2605 O O . ALA B 1 152 ? 6.922 9.695 10.344 1 98.88 152 ALA B O 1
ATOM 2606 N N . VAL B 1 153 ? 8.195 11.375 9.57 1 98.88 153 VAL B N 1
ATOM 2607 C CA . VAL B 1 153 ? 9.047 10.508 8.766 1 98.88 153 VAL B CA 1
ATOM 2608 C C . VAL B 1 153 ? 9.82 9.555 9.672 1 98.88 153 VAL B C 1
ATOM 2610 O O . VAL B 1 153 ? 9.945 8.367 9.367 1 98.88 153 VAL B O 1
ATOM 2613 N N . GLN B 1 154 ? 10.328 10.055 10.805 1 98.75 154 GLN B N 1
ATOM 2614 C CA . GLN B 1 154 ? 11.016 9.188 11.75 1 98.75 154 GLN B CA 1
ATOM 2615 C C . GLN B 1 154 ? 10.086 8.109 12.297 1 98.75 154 GLN B C 1
ATOM 2617 O O . GLN B 1 154 ? 10.492 6.961 12.484 1 98.75 154 GLN B O 1
ATOM 2622 N N . MET B 1 155 ? 8.883 8.445 12.633 1 98.94 155 MET B N 1
ATOM 2623 C CA . MET B 1 155 ? 7.887 7.488 13.102 1 98.94 155 MET B CA 1
ATOM 2624 C C . MET B 1 155 ? 7.625 6.414 12.055 1 98.94 155 MET B C 1
ATOM 2626 O O . MET B 1 155 ? 7.398 5.25 12.391 1 98.94 155 MET B O 1
ATOM 2630 N N . VAL B 1 156 ? 7.594 6.82 10.719 1 98.94 156 VAL B N 1
ATOM 2631 C CA . VAL B 1 156 ? 7.5 5.859 9.625 1 98.94 156 VAL B CA 1
ATOM 2632 C C . VAL B 1 156 ? 8.688 4.902 9.672 1 98.94 156 VAL B C 1
ATOM 2634 O O . VAL B 1 156 ? 8.516 3.684 9.617 1 98.94 156 VAL B O 1
ATOM 2637 N N . MET B 1 157 ? 9.883 5.457 9.828 1 98.81 157 MET B N 1
ATOM 2638 C CA . MET B 1 157 ? 11.109 4.656 9.828 1 98.81 157 MET B CA 1
ATOM 2639 C C . MET B 1 157 ? 11.148 3.729 11.039 1 98.81 157 MET B C 1
ATOM 2641 O O . MET B 1 157 ? 11.68 2.619 10.953 1 98.81 157 MET B O 1
ATOM 2645 N N . ASP B 1 158 ? 10.531 4.121 12.141 1 98.62 158 ASP B N 1
ATOM 2646 C CA . ASP B 1 158 ? 10.562 3.361 13.383 1 98.62 158 ASP B CA 1
ATOM 2647 C C . ASP B 1 158 ? 9.43 2.334 13.43 1 98.62 158 ASP B C 1
ATOM 2649 O O . ASP B 1 158 ? 9.32 1.564 14.383 1 98.62 158 ASP B O 1
ATOM 2653 N N . GLY B 1 159 ? 8.594 2.318 12.469 1 98.62 159 GLY B N 1
ATOM 2654 C CA . GLY B 1 159 ? 7.543 1.318 12.391 1 98.62 159 GLY B CA 1
ATOM 2655 C C . GLY B 1 159 ? 6.289 1.708 13.148 1 98.62 159 GLY B C 1
ATOM 2656 O O . GLY B 1 159 ? 5.414 0.871 13.383 1 98.62 159 GLY B O 1
ATOM 2657 N N . GLU B 1 160 ? 6.125 2.975 13.484 1 98.75 160 GLU B N 1
ATOM 2658 C CA . GLU B 1 160 ? 4.988 3.445 14.266 1 98.75 160 GLU B CA 1
ATOM 2659 C C . GLU B 1 160 ? 3.814 3.82 13.367 1 98.75 160 GLU B C 1
ATOM 2661 O O . GLU B 1 160 ? 2.684 3.959 13.836 1 98.75 160 GLU B O 1
ATOM 2666 N N . ILE B 1 161 ? 4.012 4.066 12.094 1 98.88 161 ILE B N 1
ATOM 2667 C CA . ILE B 1 161 ? 2.996 4.383 11.102 1 98.88 161 ILE B CA 1
ATOM 2668 C C . ILE B 1 161 ? 2.951 3.289 10.039 1 98.88 161 ILE B C 1
ATOM 2670 O O . ILE B 1 161 ? 3.693 3.338 9.055 1 98.88 161 ILE B O 1
ATOM 2674 N N . PRO B 1 162 ? 2.121 2.375 10.211 1 98.81 162 PRO B N 1
ATOM 2675 C CA . PRO B 1 162 ? 2.156 1.215 9.312 1 98.81 162 PRO B CA 1
ATOM 2676 C C . PRO B 1 162 ? 1.31 1.411 8.055 1 98.81 162 PRO B C 1
ATOM 2678 O O . PRO B 1 162 ? 1.411 0.626 7.113 1 98.81 162 PRO B O 1
ATOM 2681 N N . ASP B 1 163 ? 0.382 2.355 8.016 1 98.94 163 ASP B N 1
ATOM 2682 C CA . ASP B 1 163 ? -0.49 2.596 6.871 1 98.94 163 ASP B CA 1
ATOM 2683 C C . ASP B 1 163 ? 0.323 2.938 5.625 1 98.94 163 ASP B C 1
ATOM 2685 O O . ASP B 1 163 ? 1.06 3.926 5.609 1 98.94 163 ASP B O 1
ATOM 2689 N N . ALA B 1 164 ? 0.107 2.258 4.539 1 98.94 164 ALA B N 1
ATOM 2690 C CA . ALA B 1 164 ? 0.973 2.311 3.365 1 98.94 164 ALA B CA 1
ATOM 2691 C C . ALA B 1 164 ? 0.915 3.686 2.703 1 98.94 164 ALA B C 1
ATOM 2693 O O . ALA B 1 164 ? 1.952 4.301 2.445 1 98.94 164 ALA B O 1
ATOM 2694 N N . LYS B 1 165 ? -0.307 4.133 2.377 1 98.94 165 LYS B N 1
ATOM 2695 C CA . LYS B 1 165 ? -0.408 5.418 1.691 1 98.94 165 LYS B CA 1
ATOM 2696 C C . LYS B 1 165 ? 0.272 6.523 2.494 1 98.94 165 LYS B C 1
ATOM 2698 O O . LYS B 1 165 ? 0.89 7.422 1.92 1 98.94 165 LYS B O 1
ATOM 2703 N N . THR B 1 166 ? 0.125 6.477 3.801 1 98.94 166 THR B N 1
ATOM 2704 C CA . THR B 1 166 ? 0.721 7.484 4.676 1 98.94 166 THR B CA 1
ATOM 2705 C C . THR B 1 166 ? 2.244 7.398 4.633 1 98.94 166 THR B C 1
ATOM 2707 O O . THR B 1 166 ? 2.924 8.422 4.508 1 98.94 166 THR B O 1
ATOM 2710 N N . GLN B 1 167 ? 2.795 6.16 4.746 1 99 167 GLN B N 1
ATOM 2711 C CA . GLN B 1 167 ? 4.242 5.992 4.668 1 99 167 GLN B CA 1
ATOM 2712 C C . GLN B 1 167 ? 4.797 6.586 3.377 1 99 167 GLN B C 1
ATOM 2714 O O . GLN B 1 167 ? 5.742 7.375 3.406 1 99 167 GLN B O 1
ATOM 2719 N N . ILE B 1 168 ? 4.191 6.254 2.295 1 99 168 ILE B N 1
ATOM 2720 C CA . ILE B 1 168 ? 4.695 6.648 0.984 1 99 168 ILE B CA 1
ATOM 2721 C C . ILE B 1 168 ? 4.633 8.164 0.842 1 99 168 ILE B C 1
ATOM 2723 O O . ILE B 1 168 ? 5.621 8.805 0.469 1 99 168 ILE B O 1
ATOM 2727 N N . ALA B 1 169 ? 3.465 8.742 1.104 1 98.94 169 ALA B N 1
ATOM 2728 C CA . ALA B 1 169 ? 3.248 10.172 0.867 1 98.94 169 ALA B CA 1
ATOM 2729 C C . ALA B 1 169 ? 4.184 11.016 1.727 1 98.94 169 ALA B C 1
ATOM 2731 O O . ALA B 1 169 ? 4.727 12.016 1.261 1 98.94 169 ALA B O 1
ATOM 2732 N N . LEU B 1 170 ? 4.359 10.586 2.99 1 98.94 170 LEU B N 1
ATOM 2733 C CA . LEU B 1 170 ? 5.262 11.312 3.873 1 98.94 170 LEU B CA 1
ATOM 2734 C C . LEU B 1 170 ? 6.703 11.211 3.385 1 98.94 170 LEU B C 1
ATOM 2736 O O . LEU B 1 170 ? 7.43 12.211 3.355 1 98.94 170 LEU B O 1
ATOM 2740 N N . LEU B 1 171 ? 7.137 10.023 3.027 1 98.94 171 LEU B N 1
ATOM 2741 C CA . LEU B 1 171 ? 8.508 9.82 2.562 1 98.94 171 LEU B CA 1
ATOM 2742 C C . LEU B 1 171 ? 8.758 10.578 1.264 1 98.94 171 LEU B C 1
ATOM 2744 O O . LEU B 1 171 ? 9.82 11.172 1.083 1 98.94 171 LEU B O 1
ATOM 2748 N N . LYS B 1 172 ? 7.766 10.523 0.316 1 98.94 172 LYS B N 1
ATOM 2749 C CA . LYS B 1 172 ? 7.918 11.273 -0.925 1 98.94 172 LYS B CA 1
ATOM 2750 C C . LYS B 1 172 ? 8.039 12.773 -0.648 1 98.94 172 LYS B C 1
ATOM 2752 O O . LYS B 1 172 ? 8.852 13.461 -1.271 1 98.94 172 LYS B O 1
ATOM 2757 N N . THR B 1 173 ? 7.168 13.266 0.237 1 98.88 173 THR B N 1
ATOM 2758 C CA . THR B 1 173 ? 7.223 14.68 0.594 1 98.88 173 THR B CA 1
ATOM 2759 C C . THR B 1 173 ? 8.586 15.047 1.169 1 98.88 173 THR B C 1
ATOM 2761 O O . THR B 1 173 ? 9.18 16.062 0.793 1 98.88 173 THR B O 1
ATOM 2764 N N . TYR B 1 174 ? 9.086 14.188 2.072 1 98.5 174 TYR B N 1
ATOM 2765 C CA . TYR B 1 174 ? 10.391 14.398 2.693 1 98.5 174 TYR B CA 1
ATOM 2766 C C . TYR B 1 174 ? 11.492 14.445 1.641 1 98.5 174 TYR B C 1
ATOM 2768 O O . TYR B 1 174 ? 12.312 15.367 1.638 1 98.5 174 TYR B O 1
ATOM 2776 N N . VAL B 1 175 ? 11.5 13.492 0.725 1 98.12 175 VAL B N 1
ATOM 2777 C CA . VAL B 1 175 ? 12.523 13.406 -0.316 1 98.12 175 VAL B CA 1
ATOM 2778 C C . VAL B 1 175 ? 12.414 14.609 -1.248 1 98.12 175 VAL B C 1
ATOM 2780 O O . VAL B 1 175 ? 13.43 15.195 -1.636 1 98.12 175 VAL B O 1
ATOM 2783 N N . LEU B 1 176 ? 11.203 14.961 -1.639 1 97.38 176 LEU B N 1
ATOM 2784 C CA . LEU B 1 176 ? 10.953 16.094 -2.51 1 97.38 176 LEU B CA 1
ATOM 2785 C C . LEU B 1 176 ? 11.539 17.375 -1.91 1 97.38 176 LEU B C 1
ATOM 2787 O O . LEU B 1 176 ? 12.195 18.156 -2.607 1 97.38 176 LEU B O 1
ATOM 2791 N N . LEU B 1 177 ? 11.312 17.609 -0.615 1 95.81 177 LEU B N 1
ATOM 2792 C CA . LEU B 1 177 ? 11.75 18.828 0.051 1 95.81 177 LEU B CA 1
ATOM 2793 C C . LEU B 1 177 ? 13.258 18.828 0.25 1 95.81 177 LEU B C 1
ATOM 2795 O O . LEU B 1 177 ? 13.883 19.891 0.272 1 95.81 177 LEU B O 1
ATOM 2799 N N . GLN B 1 178 ? 13.867 17.672 0.443 1 93.19 178 GLN B N 1
ATOM 2800 C CA . GLN B 1 178 ? 15.312 17.578 0.573 1 93.19 178 GLN B CA 1
ATOM 2801 C C . GLN B 1 178 ? 16.016 17.938 -0.737 1 93.19 178 GLN B C 1
ATOM 2803 O O . GLN B 1 178 ? 17.109 18.5 -0.729 1 93.19 178 GLN B O 1
ATOM 2808 N N . LYS B 1 179 ? 15.445 17.625 -1.85 1 88.69 179 LYS B N 1
ATOM 2809 C CA . LYS B 1 179 ? 16.031 17.906 -3.156 1 88.69 179 LYS B CA 1
ATOM 2810 C C . LYS B 1 179 ? 15.906 19.391 -3.496 1 88.69 179 LYS B C 1
ATOM 2812 O O . LYS B 1 179 ? 16.672 19.906 -4.312 1 88.69 179 LYS B O 1
ATOM 2817 N N . GLU B 1 180 ? 14.906 20.047 -2.977 1 85.25 180 GLU B N 1
ATOM 2818 C CA . GLU B 1 180 ? 14.711 21.469 -3.209 1 85.25 180 GLU B CA 1
ATOM 2819 C C . GLU B 1 180 ? 15.688 22.297 -2.391 1 85.25 180 GLU B C 1
ATOM 2821 O O . GLU B 1 180 ? 15.891 23.484 -2.664 1 85.25 180 GLU B O 1
ATOM 2826 N N . GLN B 1 181 ? 16.328 21.75 -1.364 1 75.38 181 GLN B N 1
ATOM 2827 C CA . GLN B 1 181 ? 17.328 22.469 -0.584 1 75.38 181 GLN B CA 1
ATOM 2828 C C . GLN B 1 181 ? 18.719 22.312 -1.198 1 75.38 181 GLN B C 1
ATOM 2830 O O . GLN B 1 181 ? 19.531 23.234 -1.177 1 75.38 181 GLN B O 1
#

Organism: NCBI:txid411473

Secondary structure (DSSP, 8-state):
-TT--EEEEEEEEEE-SSEEEEEEEEE-TTS-EEEEEEEEE--EEEEEEB-TTSEEEEEEEEEGGGTEEEEE--EEEPPTT--HHHHHHHHIIIII---EEEEEEEEEEBS-TTTB---EEEEEEEEEPPP----PPTT--EEEEEEEHHHHHHHHHTTS--BHHHHHHHHHHHHHHHHH-/-TT--EEEEEEEEEE-SSEEEEEEEEE-TTS-EEEEEEEEE--EEEEEEB-TTSEEEEEEEEEGGGTEEEEE--EEEPPTT--HHHHHHHHIIIII---EEEEEEEEEEBS-TTTB---EEEEEEEEEPPP----PPTT--EEEEEEEHHHHHHHHHTTS--BHHHHHHHHHHHHHHHHH-